Protein AF-A0A957D7A0-F1 (afdb_monomer)

Solvent-accessible surface area (backbone atoms only — not comparable to full-atom values): 17130 Å² total; per-residue (Å²): 112,74,68,63,55,52,51,52,52,51,50,54,51,53,53,52,56,56,62,66,64,75,73,81,83,83,81,89,82,82,88,88,86,83,90,80,90,84,88,82,91,79,89,77,85,85,73,89,78,81,81,78,83,82,84,74,82,75,86,76,84,76,85,75,85,76,82,77,84,75,88,76,83,78,82,76,88,76,83,78,85,74,86,78,82,79,85,77,87,75,83,80,82,78,89,75,83,81,81,80,87,74,87,81,80,79,91,72,82,76,72,82,76,74,74,73,75,74,75,74,76,79,80,55,67,71,52,95,72,26,45,72,41,74,59,46,71,68,62,52,54,51,44,50,50,53,50,29,51,43,39,51,54,49,47,50,52,53,52,47,28,76,77,66,70,52,83,84,58,51,70,60,53,50,50,46,52,41,39,54,43,48,65,43,61,42,64,43,86,60,52,80,95,48,39,67,63,50,34,50,54,26,48,52,39,50,49,55,54,60,58,46,53,74,52,55,63,30,58,73,58,93,52,78,87,77,55,70,67,47,54,49,51,49,52,62,44,40,74,49,50,29,65,49,35,55,51,49,55,56,56,58,73,71,54,82,83,130

Radius of gyration: 38.26 Å; Cα contacts (8 Å, |Δi|>4): 122; chains: 1; bounding box: 110×89×73 Å

Nearest PDB structures (foldseek):
  8dt0-assembly2_B  TM=5.715E-01  e=2.533E-01  synthetic construct
  8dt0-assembly1_A  TM=5.140E-01  e=4.280E-01  synthetic construct

pLDDT: mean 80.19, std 17.73, range [40.5, 98.69]

Secondary structure (DSSP, 8-state):
-HHHHHHHHHHHHHHHHHHTTS--------------------------PPPPPPPPPPPPPPPPPPPPPPPPPPPPPPPPPPPPPPPPPPPPPPPPPPPPPPPPPP-PPPPP-PPPPPPPP-PPP--TTS-EEE--HHHHHHHHHHHHHHHHHHHHHHHHHHHH-PPPPHHHHHHHHHIIIIIS-EEES--TTTHHHHHHHHHHHHHHHHHGGGHHHHTTTT--PPPHHHHHHHHHHHHHHHHHHHHHHHHHHTSPP-

Structure (mmCIF, N/CA/C/O backbone):
data_AF-A0A957D7A0-F1
#
_entry.id   AF-A0A957D7A0-F1
#
loop_
_atom_site.group_PDB
_atom_site.id
_atom_site.type_symbol
_atom_site.label_atom_id
_atom_site.label_alt_id
_atom_site.label_comp_id
_atom_site.label_asym_id
_atom_site.label_entity_id
_atom_site.label_seq_id
_atom_site.pdbx_PDB_ins_code
_atom_site.Cartn_x
_atom_site.Cartn_y
_atom_site.Cartn_z
_atom_site.occupancy
_atom_site.B_iso_or_equiv
_atom_site.auth_seq_id
_atom_site.auth_comp_id
_atom_site.auth_asym_id
_atom_site.auth_atom_id
_atom_site.pdbx_PDB_model_num
ATOM 1 N N . MET A 1 1 ? 47.346 29.890 29.573 1.00 59.38 1 MET A N 1
ATOM 2 C CA . MET A 1 1 ? 48.180 28.675 29.391 1.00 59.38 1 MET A CA 1
ATOM 3 C C . MET A 1 1 ? 47.497 27.363 29.805 1.00 59.38 1 MET A C 1
ATOM 5 O O . MET A 1 1 ? 47.548 26.427 29.021 1.00 59.38 1 MET A O 1
ATOM 9 N N . LYS A 1 2 ? 46.776 27.276 30.937 1.00 64.81 2 LYS A N 1
ATOM 10 C CA . LYS A 1 2 ? 46.150 26.018 31.425 1.00 64.81 2 LYS A CA 1
ATOM 11 C C . LYS A 1 2 ? 45.148 25.337 30.465 1.00 64.81 2 LYS A C 1
ATOM 13 O O . LYS A 1 2 ? 45.123 24.117 30.384 1.00 64.81 2 LYS A O 1
ATOM 18 N N . LYS A 1 3 ? 44.352 26.103 29.702 1.00 61.59 3 LYS A N 1
ATOM 19 C CA . LYS A 1 3 ? 43.364 25.541 28.752 1.00 61.59 3 LYS A CA 1
ATOM 20 C C . LYS A 1 3 ? 44.021 24.879 27.531 1.00 61.59 3 LYS A C 1
ATOM 22 O O . LYS A 1 3 ? 43.607 23.798 27.141 1.00 61.59 3 LYS A O 1
ATOM 27 N N . ARG A 1 4 ? 45.085 25.477 26.978 1.00 70.00 4 ARG A N 1
ATOM 28 C CA . ARG A 1 4 ? 45.819 24.922 25.822 1.00 70.00 4 ARG A CA 1
ATOM 29 C C . ARG A 1 4 ? 46.570 23.635 26.175 1.00 70.00 4 ARG A C 1
ATOM 31 O O . ARG A 1 4 ? 46.589 22.717 25.370 1.00 70.00 4 ARG A O 1
ATOM 38 N N . LEU A 1 5 ? 47.089 23.537 27.401 1.00 75.81 5 LEU A N 1
ATOM 39 C CA . LEU A 1 5 ? 47.732 22.316 27.896 1.00 75.81 5 LEU A CA 1
ATOM 40 C C . LEU A 1 5 ? 46.727 21.168 28.098 1.00 75.81 5 LEU A C 1
ATOM 42 O O . LEU A 1 5 ? 47.040 20.019 27.814 1.00 75.81 5 LEU A O 1
ATOM 46 N N . ARG A 1 6 ? 45.497 21.490 28.522 1.00 78.12 6 ARG A N 1
ATOM 47 C CA . ARG A 1 6 ? 44.414 20.512 28.701 1.00 78.12 6 ARG A CA 1
ATOM 48 C C . ARG A 1 6 ? 43.887 19.970 27.366 1.00 78.12 6 ARG A C 1
ATOM 50 O O . ARG A 1 6 ? 43.624 18.779 27.278 1.00 78.12 6 ARG A O 1
ATOM 57 N N . TYR A 1 7 ? 43.797 20.806 26.328 1.00 81.81 7 TYR A N 1
ATOM 58 C CA . TYR A 1 7 ? 43.441 20.347 24.978 1.00 81.81 7 TYR A CA 1
ATOM 59 C C . TYR A 1 7 ? 44.560 19.546 24.308 1.00 81.81 7 TYR A C 1
ATOM 61 O O . TYR A 1 7 ? 44.264 18.567 23.637 1.00 81.81 7 TYR A O 1
ATOM 69 N N . LEU A 1 8 ? 45.829 19.903 24.539 1.00 84.00 8 LEU A N 1
ATOM 70 C CA . LEU A 1 8 ? 46.969 19.124 24.047 1.00 84.00 8 LEU A CA 1
ATOM 71 C C . LEU A 1 8 ? 46.989 17.714 24.659 1.00 84.00 8 LEU A C 1
ATOM 73 O O . LEU A 1 8 ? 47.152 16.739 23.935 1.00 84.00 8 LEU A O 1
ATOM 77 N N . PHE A 1 9 ? 46.755 17.599 25.971 1.00 83.94 9 PHE A N 1
ATOM 78 C CA . PHE A 1 9 ? 46.652 16.299 26.640 1.00 83.94 9 PHE A CA 1
ATOM 79 C C . PHE A 1 9 ? 45.451 15.481 26.155 1.00 83.94 9 PHE A C 1
ATOM 81 O O . PHE A 1 9 ? 45.592 14.286 25.924 1.00 83.94 9 PHE A O 1
ATOM 88 N N . LEU A 1 10 ? 44.287 16.114 25.963 1.00 85.06 10 LEU A N 1
ATOM 89 C CA . LEU A 1 10 ? 43.096 15.431 25.452 1.00 85.06 10 LEU A CA 1
ATOM 90 C C . LEU A 1 10 ? 43.306 14.931 24.014 1.00 85.06 10 LEU A C 1
ATOM 92 O O . LEU A 1 10 ? 42.928 13.811 23.693 1.00 85.06 10 LEU A O 1
ATOM 96 N N . PHE A 1 11 ? 43.948 15.741 23.167 1.00 86.88 11 PHE A N 1
ATOM 97 C CA . PHE A 1 11 ? 44.262 15.379 21.788 1.00 86.88 11 PHE A CA 1
ATOM 98 C C . PHE A 1 11 ? 45.249 14.207 21.723 1.00 86.88 11 PHE A C 1
ATOM 100 O O . PHE A 1 11 ? 44.988 13.246 21.012 1.00 86.88 11 PHE A O 1
ATOM 107 N N . LEU A 1 12 ? 46.321 14.232 22.526 1.00 86.62 12 LEU A N 1
ATOM 108 C CA . LEU A 1 12 ? 47.282 13.123 22.616 1.00 86.62 12 LEU A CA 1
ATOM 109 C C . LEU A 1 12 ? 46.655 11.832 23.165 1.00 86.62 12 LEU A C 1
ATOM 111 O O . LEU A 1 12 ? 47.030 10.735 22.757 1.00 86.62 12 LEU A O 1
ATOM 115 N N . PHE A 1 13 ? 45.688 11.949 24.076 1.00 86.00 13 PHE A N 1
ATOM 116 C CA . PHE A 1 13 ? 44.972 10.792 24.609 1.00 86.00 13 PHE A CA 1
ATOM 117 C C . PHE A 1 13 ? 44.039 10.169 23.560 1.00 86.00 13 PHE A C 1
ATOM 119 O O . PHE A 1 13 ? 44.002 8.951 23.414 1.00 86.00 13 PHE A O 1
ATOM 126 N N . LEU A 1 14 ? 43.336 11.000 22.783 1.00 84.88 14 LEU A N 1
ATOM 127 C CA . LEU A 1 14 ? 42.440 10.547 21.714 1.00 84.88 14 LEU A CA 1
ATOM 128 C C . LEU A 1 14 ? 43.203 9.931 20.531 1.00 84.88 14 LEU A C 1
ATOM 130 O O . LEU A 1 14 ? 42.755 8.926 19.985 1.00 84.88 14 LEU A O 1
ATOM 134 N N . THR A 1 15 ? 44.370 10.469 20.163 1.00 83.12 15 THR A N 1
ATOM 135 C CA . THR A 1 15 ? 45.201 9.881 19.098 1.00 83.12 15 THR A CA 1
ATOM 136 C C . THR A 1 15 ? 45.851 8.565 19.525 1.00 83.12 15 THR A C 1
ATOM 138 O O . THR A 1 15 ? 45.933 7.644 18.716 1.00 83.12 15 THR A O 1
ATOM 141 N N . SER A 1 16 ? 46.248 8.434 20.795 1.00 80.25 16 SER A N 1
ATOM 142 C CA . SER A 1 16 ? 46.740 7.171 21.363 1.00 80.25 16 SER A CA 1
ATOM 143 C C . SER A 1 16 ? 45.654 6.086 21.375 1.00 80.25 16 SER A C 1
ATOM 145 O O . SER A 1 16 ? 45.903 4.955 20.963 1.00 80.25 16 SER A O 1
ATOM 147 N N . LEU A 1 17 ? 44.419 6.442 21.757 1.00 79.25 17 LEU A N 1
ATOM 148 C CA . LEU A 1 17 ? 43.282 5.515 21.764 1.00 79.25 17 LEU A CA 1
ATOM 149 C C . LEU A 1 17 ? 42.906 5.047 20.345 1.00 79.25 17 LEU A C 1
ATOM 151 O O . LEU A 1 17 ? 42.594 3.876 20.136 1.00 79.25 17 LEU A O 1
ATOM 155 N N . PHE A 1 18 ? 42.996 5.943 19.357 1.00 75.88 18 PHE A N 1
ATOM 156 C CA . PHE A 1 18 ? 42.763 5.611 17.950 1.00 75.88 18 PHE A CA 1
ATOM 157 C C . PHE A 1 18 ? 43.842 4.667 17.390 1.00 75.88 18 PHE A C 1
ATOM 159 O O . PHE A 1 18 ? 43.513 3.697 16.715 1.00 75.88 18 PHE A O 1
ATOM 166 N N . LEU A 1 19 ? 45.118 4.875 17.736 1.00 72.56 19 LEU A N 1
ATOM 167 C CA . LEU A 1 19 ? 46.216 3.986 17.328 1.00 72.56 19 LEU A CA 1
ATOM 168 C C . LEU A 1 19 ? 46.141 2.595 17.983 1.00 72.56 19 LEU A C 1
ATOM 170 O O . LEU A 1 19 ? 46.517 1.614 17.349 1.00 72.56 19 LEU A O 1
ATOM 174 N N . LEU A 1 20 ? 45.599 2.489 19.201 1.00 67.25 20 LEU A N 1
ATOM 175 C CA . LEU A 1 20 ? 45.385 1.209 19.892 1.00 67.25 20 LEU A CA 1
ATOM 176 C C . LEU A 1 20 ? 44.252 0.362 19.276 1.00 67.25 20 LEU A C 1
ATOM 178 O O . LEU A 1 20 ? 44.137 -0.822 19.575 1.00 67.25 20 LEU A O 1
ATOM 182 N N . SER A 1 21 ? 43.417 0.964 18.422 1.00 64.69 21 SER A N 1
ATOM 183 C CA . SER A 1 21 ? 42.264 0.308 17.789 1.00 64.69 21 SER A CA 1
ATOM 184 C C . SER A 1 21 ? 42.618 -0.413 16.479 1.00 64.69 21 SER A C 1
ATOM 186 O O . SER A 1 21 ? 41.836 -1.233 16.011 1.00 64.69 21 SER A O 1
ATOM 188 N N . LEU A 1 22 ? 43.779 -0.122 15.874 1.00 61.66 22 LEU A N 1
ATOM 189 C CA . LEU A 1 22 ? 44.187 -0.691 14.578 1.00 61.66 22 LEU A CA 1
ATOM 190 C C . LEU A 1 22 ? 44.995 -2.001 14.687 1.00 61.66 22 LEU A C 1
ATOM 192 O O . LEU A 1 22 ? 45.355 -2.570 13.662 1.00 61.66 22 LEU A O 1
ATOM 196 N N . THR A 1 23 ? 45.273 -2.505 15.893 1.00 63.75 23 THR A N 1
ATOM 197 C CA . THR A 1 23 ? 46.114 -3.701 16.118 1.00 63.75 23 THR A CA 1
ATOM 198 C C . THR A 1 23 ? 45.356 -4.937 16.610 1.00 63.75 23 THR A C 1
ATOM 200 O O . THR A 1 23 ? 45.978 -5.901 17.047 1.00 63.75 23 THR A O 1
ATOM 203 N N . ALA A 1 24 ? 44.025 -4.962 16.505 1.00 55.62 24 ALA A N 1
ATOM 204 C CA . ALA A 1 24 ? 43.215 -6.141 16.817 1.00 55.62 24 ALA A CA 1
ATOM 205 C C . ALA A 1 24 ? 42.738 -6.846 15.536 1.00 55.62 24 ALA A C 1
ATOM 207 O O . ALA A 1 24 ? 41.564 -6.793 15.182 1.00 55.62 24 ALA A O 1
ATOM 208 N N . CYS A 1 25 ? 43.661 -7.498 14.830 1.00 58.00 25 CYS A N 1
ATOM 209 C CA . CYS A 1 25 ? 43.335 -8.602 13.930 1.00 58.00 25 CYS A CA 1
ATOM 210 C C . CYS A 1 25 ? 44.568 -9.498 13.809 1.00 58.00 25 CYS A C 1
ATOM 212 O O . CYS A 1 25 ? 45.363 -9.352 12.887 1.00 58.00 25 CYS A O 1
ATOM 214 N N . ASP A 1 26 ? 44.760 -10.372 14.792 1.00 51.88 26 ASP A N 1
ATOM 215 C CA . ASP A 1 26 ? 45.552 -11.579 14.595 1.00 51.88 26 ASP A CA 1
ATOM 216 C C . ASP A 1 26 ? 45.054 -12.649 15.570 1.00 51.88 26 ASP A C 1
ATOM 218 O O . ASP A 1 26 ? 45.168 -12.527 16.791 1.00 51.88 26 ASP A O 1
ATOM 222 N N . THR A 1 27 ? 44.400 -13.669 15.034 1.00 52.09 27 THR A N 1
ATOM 223 C CA . THR A 1 27 ? 44.152 -14.930 15.733 1.00 52.09 27 THR A CA 1
ATOM 224 C C . THR A 1 27 ? 44.194 -16.016 14.674 1.00 52.09 27 THR A C 1
ATOM 226 O O . THR A 1 27 ? 43.192 -16.359 14.052 1.00 52.09 27 THR A O 1
ATOM 229 N N . ALA A 1 28 ? 45.410 -16.500 14.440 1.00 49.53 28 ALA A N 1
ATOM 230 C CA . ALA A 1 28 ? 45.650 -17.840 13.947 1.00 49.53 28 ALA A CA 1
ATOM 231 C C . ALA A 1 28 ? 45.197 -18.848 15.016 1.00 49.53 28 ALA A C 1
ATOM 233 O O . ALA A 1 28 ? 45.562 -18.720 16.186 1.00 49.53 28 ALA A O 1
ATOM 234 N N . GLU A 1 29 ? 44.423 -19.847 14.605 1.00 55.03 29 GLU A N 1
ATOM 235 C CA . GLU A 1 29 ? 44.038 -20.992 15.431 1.00 55.03 29 GLU A CA 1
ATOM 236 C C . GLU A 1 29 ? 44.744 -22.253 14.885 1.00 55.03 29 GLU A C 1
ATOM 238 O O . GLU A 1 29 ? 44.754 -22.445 13.664 1.00 55.03 29 GLU A O 1
ATOM 243 N N . PRO A 1 30 ? 45.391 -23.074 15.738 1.00 53.38 30 PRO A N 1
ATOM 244 C CA . PRO A 1 30 ? 46.126 -24.266 15.322 1.00 53.38 30 PRO A CA 1
ATOM 245 C C . PRO A 1 30 ? 45.300 -25.564 15.410 1.00 53.38 30 PRO A C 1
ATOM 247 O O . PRO A 1 30 ? 44.485 -25.732 16.311 1.00 53.38 30 PRO A O 1
ATOM 250 N N . ASP A 1 31 ? 45.600 -26.462 14.465 1.00 53.44 31 ASP A N 1
ATOM 251 C CA . ASP A 1 31 ? 45.514 -27.937 14.434 1.00 53.44 31 ASP A CA 1
ATOM 252 C C . ASP A 1 31 ? 44.535 -28.707 15.346 1.00 53.44 31 ASP A C 1
ATOM 254 O O . ASP A 1 31 ? 44.723 -28.776 16.557 1.00 53.44 31 ASP A O 1
ATOM 258 N N . GLU A 1 32 ? 43.679 -29.529 14.717 1.00 47.59 32 GLU A N 1
ATOM 259 C CA . GLU A 1 32 ? 43.669 -30.987 14.949 1.00 47.59 32 GLU A CA 1
ATOM 260 C C . GLU A 1 32 ? 42.885 -31.733 13.846 1.00 47.59 32 GLU A C 1
ATOM 262 O O . GLU A 1 32 ? 41.707 -31.458 13.626 1.00 47.59 32 GLU A O 1
ATOM 267 N N . ALA A 1 33 ? 43.527 -32.693 13.160 1.00 43.69 33 ALA A N 1
ATOM 268 C CA . ALA A 1 33 ? 43.116 -34.111 13.136 1.00 43.69 33 ALA A CA 1
ATOM 269 C C . ALA A 1 33 ? 43.579 -34.895 11.879 1.00 43.69 33 ALA A C 1
ATOM 271 O O . ALA A 1 33 ? 43.127 -34.686 10.756 1.00 43.69 33 ALA A O 1
ATOM 272 N N . THR A 1 34 ? 44.384 -35.922 12.176 1.00 40.50 34 THR A N 1
ATOM 273 C CA . THR A 1 34 ? 44.374 -37.271 11.578 1.00 40.50 34 THR A CA 1
ATOM 274 C C . THR A 1 34 ? 45.264 -37.565 10.363 1.00 40.50 34 THR A C 1
ATOM 276 O O . THR A 1 34 ? 44.908 -37.411 9.199 1.00 40.50 34 THR A O 1
ATOM 279 N N . ALA A 1 35 ? 46.404 -38.172 10.699 1.00 50.50 35 ALA A N 1
ATOM 280 C CA . ALA A 1 35 ? 47.255 -38.982 9.840 1.00 50.50 35 ALA A CA 1
ATOM 281 C C . ALA A 1 35 ? 46.552 -40.257 9.336 1.00 50.50 35 ALA A C 1
ATOM 283 O O . ALA A 1 35 ? 45.967 -40.990 10.133 1.00 50.50 35 ALA A O 1
ATOM 284 N N . VAL A 1 36 ? 46.733 -40.588 8.050 1.00 48.09 36 VAL A N 1
ATOM 285 C CA . VAL A 1 36 ? 46.663 -41.970 7.549 1.00 48.09 36 VAL A CA 1
ATOM 286 C C . VAL A 1 36 ? 47.747 -42.208 6.490 1.00 48.09 36 VAL A C 1
ATOM 288 O O . VAL A 1 36 ? 47.802 -41.533 5.470 1.00 48.09 36 VAL A O 1
ATOM 291 N N . ALA A 1 37 ? 48.596 -43.172 6.840 1.00 41.16 37 ALA A N 1
ATOM 292 C CA . ALA A 1 37 ? 49.389 -44.142 6.087 1.00 41.16 37 ALA A CA 1
ATOM 293 C C . ALA A 1 37 ? 49.700 -44.008 4.575 1.00 41.16 37 ALA A C 1
ATOM 295 O O . ALA A 1 37 ? 48.913 -43.622 3.721 1.00 41.16 37 ALA A O 1
ATOM 296 N N . GLU A 1 38 ? 50.905 -44.502 4.316 1.00 45.72 38 GLU A N 1
ATOM 297 C CA . GLU A 1 38 ? 51.748 -44.594 3.130 1.00 45.72 38 GLU A CA 1
ATOM 298 C C . GLU A 1 38 ? 51.443 -45.788 2.172 1.00 45.72 38 GLU A C 1
ATOM 300 O O . GLU A 1 38 ? 50.996 -46.845 2.615 1.00 45.72 38 GLU A O 1
ATOM 305 N N . LEU A 1 39 ? 51.838 -45.602 0.889 1.00 50.53 39 LEU A N 1
ATOM 306 C CA . LEU A 1 39 ? 52.137 -46.546 -0.231 1.00 50.53 39 LEU A CA 1
ATOM 307 C C . LEU A 1 39 ? 50.997 -47.135 -1.124 1.00 50.53 39 LEU A C 1
ATOM 309 O O . LEU A 1 39 ? 49.913 -47.405 -0.617 1.00 50.53 39 LEU A O 1
ATOM 313 N N . PRO A 1 40 ? 51.246 -47.503 -2.419 1.00 56.66 40 PRO A N 1
ATOM 314 C CA . PRO A 1 40 ? 52.362 -47.198 -3.335 1.00 56.66 40 PRO A CA 1
ATOM 315 C C . PRO A 1 40 ? 51.957 -46.563 -4.691 1.00 56.66 40 PRO A C 1
ATOM 317 O O . PRO A 1 40 ? 50.798 -46.497 -5.091 1.00 56.66 40 PRO A O 1
ATOM 320 N N . ALA A 1 41 ? 52.993 -46.135 -5.416 1.00 51.38 41 ALA A N 1
ATOM 321 C CA . ALA A 1 41 ? 52.986 -45.562 -6.756 1.00 51.38 41 ALA A CA 1
ATOM 322 C C . ALA A 1 41 ? 52.318 -46.440 -7.834 1.00 51.38 41 ALA A C 1
ATOM 324 O O . ALA A 1 41 ? 52.663 -47.610 -8.003 1.00 51.38 41 ALA A O 1
ATOM 325 N N . ALA A 1 42 ? 51.458 -45.815 -8.642 1.00 50.69 42 ALA A N 1
ATOM 326 C CA . ALA A 1 42 ? 51.048 -46.312 -9.950 1.00 50.69 42 ALA A CA 1
ATOM 327 C C . ALA A 1 42 ? 51.650 -45.409 -11.038 1.00 50.69 42 ALA A C 1
ATOM 329 O O . ALA A 1 42 ? 51.432 -44.199 -11.079 1.00 50.69 42 ALA A O 1
ATOM 330 N N . THR A 1 43 ? 52.452 -46.021 -11.899 1.00 52.75 43 THR A N 1
ATOM 331 C CA . THR A 1 43 ? 53.063 -45.455 -13.100 1.00 52.75 43 THR A CA 1
ATOM 332 C C . THR A 1 43 ? 51.991 -45.044 -14.110 1.00 52.75 43 THR A C 1
ATOM 334 O O . THR A 1 43 ? 51.291 -45.897 -14.652 1.00 52.75 43 THR A O 1
ATOM 337 N N . VAL A 1 44 ? 51.893 -43.747 -14.419 1.00 53.78 44 VAL A N 1
ATOM 338 C CA . VAL A 1 44 ? 51.106 -43.258 -15.561 1.00 53.78 44 VAL A CA 1
ATOM 339 C C . VAL A 1 44 ? 52.055 -42.947 -16.712 1.00 53.78 44 VAL A C 1
ATOM 341 O O . VAL A 1 44 ? 52.856 -42.016 -16.662 1.00 53.78 44 VAL A O 1
ATOM 344 N N . THR A 1 45 ? 51.971 -43.776 -17.747 1.00 49.16 45 THR A N 1
ATOM 345 C CA . THR A 1 45 ? 52.613 -43.607 -19.050 1.00 49.16 45 THR A CA 1
ATOM 346 C C . THR A 1 45 ? 52.099 -42.331 -19.722 1.00 49.16 45 THR A C 1
ATOM 348 O O . THR A 1 45 ? 50.911 -42.213 -20.017 1.00 49.16 45 THR A O 1
ATOM 351 N N . THR A 1 46 ? 52.986 -41.373 -19.987 1.00 47.03 46 THR A N 1
ATOM 352 C CA . THR A 1 46 ? 52.676 -40.169 -20.762 1.00 47.03 46 THR A CA 1
ATOM 353 C C . THR A 1 46 ? 52.605 -40.504 -22.254 1.00 47.03 46 THR A C 1
ATOM 355 O O . THR A 1 46 ? 53.612 -40.747 -22.913 1.00 47.03 46 THR A O 1
ATOM 358 N N . SER A 1 47 ? 51.387 -40.516 -22.797 1.00 58.12 47 SER A N 1
ATOM 359 C CA . SER A 1 47 ? 51.132 -40.463 -24.241 1.00 58.12 47 SER A CA 1
ATOM 360 C C . SER A 1 47 ? 51.176 -38.996 -24.695 1.00 58.12 47 SER A C 1
ATOM 362 O O . SER A 1 47 ? 50.543 -38.164 -24.041 1.00 58.12 47 SER A O 1
ATOM 364 N N . PRO A 1 48 ? 51.887 -38.623 -25.776 1.00 64.38 48 PRO A N 1
ATOM 365 C CA . PRO A 1 48 ? 51.896 -37.242 -26.249 1.00 64.38 48 PRO A CA 1
ATOM 366 C C . PRO A 1 48 ? 50.546 -36.888 -26.889 1.00 64.38 48 PRO A C 1
ATOM 368 O O . PRO A 1 48 ? 50.195 -37.382 -27.960 1.00 64.38 48 PRO A O 1
ATOM 371 N N . THR A 1 49 ? 49.782 -36.027 -26.218 1.00 58.16 49 THR A N 1
ATOM 372 C CA . THR A 1 49 ? 48.558 -35.417 -26.751 1.00 58.16 49 THR A CA 1
ATOM 373 C C . THR A 1 49 ? 48.922 -34.383 -27.814 1.00 58.16 49 THR A C 1
ATOM 375 O O . THR A 1 49 ? 49.684 -33.451 -27.558 1.00 58.16 49 THR A O 1
ATOM 378 N N . ALA A 1 50 ? 48.376 -34.565 -29.017 1.00 62.50 50 ALA A N 1
ATOM 379 C CA . ALA A 1 50 ? 48.512 -33.650 -30.141 1.00 62.50 50 ALA A CA 1
ATOM 380 C C . ALA A 1 50 ? 47.921 -32.266 -29.814 1.00 62.50 50 ALA A C 1
ATOM 382 O O . ALA A 1 50 ? 46.809 -32.154 -29.299 1.00 62.50 50 ALA A O 1
ATOM 383 N N . VAL A 1 51 ? 48.674 -31.215 -30.134 1.00 66.75 51 VAL A N 1
ATOM 384 C CA . VAL A 1 51 ? 48.262 -29.814 -29.982 1.00 66.75 51 VAL A CA 1
ATOM 385 C C . VAL A 1 51 ? 47.243 -29.479 -31.085 1.00 66.75 51 VAL A C 1
ATOM 387 O O . VAL A 1 51 ? 47.555 -29.708 -32.257 1.00 66.75 51 VAL A O 1
ATOM 390 N N . PRO A 1 52 ? 46.037 -28.963 -30.777 1.00 74.38 52 PRO A N 1
ATOM 391 C CA . PRO A 1 52 ? 45.095 -28.529 -31.808 1.00 74.38 52 PRO A CA 1
ATOM 392 C C . PRO A 1 52 ? 45.575 -27.228 -32.486 1.00 74.38 52 PRO A C 1
ATOM 394 O O . PRO A 1 52 ? 46.267 -26.429 -31.849 1.00 74.38 52 PRO A O 1
ATOM 397 N N . PRO A 1 53 ? 45.228 -26.988 -33.766 1.00 69.25 53 PRO A N 1
ATOM 398 C CA . PRO A 1 53 ? 45.647 -25.788 -34.482 1.00 69.25 53 PRO A CA 1
ATOM 399 C C . PRO A 1 53 ? 45.007 -24.520 -33.901 1.00 69.25 53 PRO A C 1
ATOM 401 O O . PRO A 1 53 ? 43.819 -24.476 -33.582 1.00 69.25 53 PRO A O 1
ATOM 404 N N . THR A 1 54 ? 45.821 -23.475 -33.796 1.00 64.81 54 THR A N 1
ATOM 405 C CA . THR A 1 54 ? 45.462 -22.136 -33.330 1.00 64.81 54 THR A CA 1
ATOM 406 C C . THR A 1 54 ? 44.443 -21.490 -34.274 1.00 64.81 54 THR A C 1
ATOM 408 O O . THR A 1 54 ? 44.722 -21.303 -35.459 1.00 64.81 54 THR A O 1
ATOM 411 N N . ASN A 1 55 ? 43.265 -21.126 -33.757 1.00 64.62 55 ASN A N 1
ATOM 412 C CA . ASN A 1 55 ? 42.274 -20.355 -34.507 1.00 64.62 55 ASN A CA 1
ATOM 413 C C . ASN A 1 55 ? 42.870 -19.000 -34.916 1.00 64.62 55 ASN A C 1
ATOM 415 O O . ASN A 1 55 ? 43.228 -18.182 -34.069 1.00 64.62 55 ASN A O 1
ATOM 419 N N . THR A 1 56 ? 42.986 -18.780 -36.224 1.00 71.44 56 THR A N 1
ATOM 420 C CA . THR A 1 56 ? 43.364 -17.487 -36.803 1.00 71.44 56 THR A CA 1
ATOM 421 C C . THR A 1 56 ? 42.160 -16.545 -36.689 1.00 71.44 56 THR A C 1
ATOM 423 O O . THR A 1 56 ? 41.068 -16.947 -37.095 1.00 71.44 56 THR A O 1
ATOM 426 N N . PRO A 1 57 ? 42.298 -15.328 -36.133 1.00 69.06 57 PRO A N 1
ATOM 427 C CA . PRO A 1 57 ? 41.178 -14.398 -36.054 1.00 69.06 57 PRO A CA 1
ATOM 428 C C . PRO A 1 57 ? 40.749 -13.953 -37.460 1.00 69.06 57 PRO A C 1
ATOM 430 O O . PRO A 1 57 ? 41.577 -13.555 -38.280 1.00 69.06 57 PRO A O 1
ATOM 433 N N . ILE A 1 58 ? 39.446 -14.038 -37.728 1.00 69.62 58 ILE A N 1
ATOM 434 C CA . ILE A 1 58 ? 38.793 -13.482 -38.921 1.00 69.62 58 ILE A CA 1
ATOM 435 C C . ILE A 1 58 ? 38.746 -11.950 -38.768 1.00 69.62 58 ILE A C 1
ATOM 437 O O . ILE A 1 58 ? 38.475 -11.477 -37.662 1.00 69.62 58 ILE A O 1
ATOM 441 N N . PRO A 1 59 ? 39.022 -11.161 -39.824 1.00 66.94 59 PRO A N 1
ATOM 442 C CA . PRO A 1 59 ? 38.959 -9.704 -39.752 1.00 66.94 59 PRO A CA 1
ATOM 443 C C . PRO A 1 59 ? 37.547 -9.229 -39.391 1.00 66.94 59 PRO A C 1
ATOM 445 O O . PRO A 1 59 ? 36.569 -9.613 -40.025 1.00 66.94 59 PRO A O 1
ATOM 448 N N . THR A 1 60 ? 37.468 -8.394 -38.357 1.00 65.00 60 THR A N 1
ATOM 449 C CA . THR A 1 60 ? 36.244 -7.762 -37.861 1.00 65.00 60 THR A CA 1
ATOM 450 C C . THR A 1 60 ? 35.745 -6.711 -38.852 1.00 65.00 60 THR A C 1
ATOM 452 O O . THR A 1 60 ? 36.519 -5.852 -39.283 1.00 65.00 60 THR A O 1
ATOM 455 N N . ASP A 1 61 ? 34.454 -6.761 -39.188 1.00 67.62 61 ASP A N 1
ATOM 456 C CA . ASP A 1 61 ? 33.797 -5.777 -40.047 1.00 67.62 61 ASP A CA 1
ATOM 457 C C . ASP A 1 61 ? 33.975 -4.351 -39.505 1.00 67.62 61 ASP A C 1
ATOM 459 O O . ASP A 1 61 ? 33.810 -4.065 -38.317 1.00 67.62 61 ASP A O 1
ATOM 463 N N . THR A 1 62 ? 34.358 -3.447 -40.404 1.00 66.62 62 THR A N 1
ATOM 464 C CA . THR A 1 62 ? 34.593 -2.030 -40.107 1.00 66.62 62 THR A CA 1
ATOM 465 C C . THR A 1 62 ? 33.243 -1.329 -39.894 1.00 66.62 62 THR A C 1
ATOM 467 O O . THR A 1 62 ? 32.337 -1.536 -40.705 1.00 66.62 62 THR A O 1
ATOM 470 N N . PRO A 1 63 ? 33.063 -0.500 -38.847 1.00 67.69 63 PRO A N 1
ATOM 471 C CA . PRO A 1 63 ? 31.783 0.153 -38.590 1.00 67.69 63 PRO A CA 1
ATOM 472 C C . PRO A 1 63 ? 31.384 1.051 -39.765 1.00 67.69 63 PRO A C 1
ATOM 474 O O . PRO A 1 63 ? 32.150 1.903 -40.218 1.00 67.69 63 PRO A O 1
ATOM 477 N N . THR A 1 64 ? 30.174 0.835 -40.275 1.00 68.94 64 THR A N 1
ATOM 478 C CA . THR A 1 64 ? 29.576 1.648 -41.337 1.00 68.94 64 THR A CA 1
ATOM 479 C C . THR A 1 64 ? 29.117 2.980 -40.742 1.00 68.94 64 THR A C 1
ATOM 481 O O . THR A 1 64 ? 28.483 2.993 -39.690 1.00 68.94 64 THR A O 1
ATOM 484 N N . ASN A 1 65 ? 29.454 4.098 -41.392 1.00 68.12 65 ASN A N 1
ATOM 485 C CA . ASN A 1 65 ? 29.079 5.438 -40.933 1.00 68.12 65 ASN A CA 1
ATOM 486 C C . ASN A 1 65 ? 27.553 5.559 -40.800 1.00 68.12 65 ASN A C 1
ATOM 488 O O . ASN A 1 65 ? 26.826 5.431 -41.786 1.00 68.12 65 ASN A O 1
ATOM 492 N N . THR A 1 66 ? 27.085 5.822 -39.582 1.00 67.19 66 THR A N 1
ATOM 493 C CA . THR A 1 66 ? 25.693 6.166 -39.285 1.00 67.19 66 THR A CA 1
ATOM 494 C C . THR A 1 66 ? 25.353 7.510 -39.942 1.00 67.19 66 THR A C 1
ATOM 496 O O . THR A 1 66 ? 26.128 8.455 -39.781 1.00 67.19 66 THR A O 1
ATOM 499 N N . PRO A 1 67 ? 24.238 7.631 -40.685 1.00 72.75 67 PRO A N 1
ATOM 500 C CA . PRO A 1 67 ? 23.840 8.903 -41.281 1.00 72.75 67 PRO A CA 1
ATOM 501 C C . PRO A 1 67 ? 23.541 9.953 -40.200 1.00 72.75 67 PRO A C 1
ATOM 503 O O . PRO A 1 67 ? 22.944 9.654 -39.167 1.00 72.75 67 PRO A O 1
ATOM 506 N N . GLU A 1 68 ? 23.975 11.184 -40.458 1.00 71.56 68 GLU A N 1
ATOM 507 C CA . GLU A 1 68 ? 23.781 12.344 -39.586 1.00 71.56 68 GLU A CA 1
ATOM 508 C C . GLU A 1 68 ? 22.289 12.738 -39.523 1.00 71.56 68 GLU A C 1
ATOM 510 O O . GLU A 1 68 ? 21.595 12.671 -40.546 1.00 71.56 68 GLU A O 1
ATOM 515 N N . PRO A 1 69 ? 21.757 13.126 -38.346 1.00 69.19 69 PRO A N 1
ATOM 516 C CA . PRO A 1 69 ? 20.351 13.485 -38.205 1.00 69.19 69 PRO A CA 1
ATOM 517 C C . PRO A 1 69 ? 19.997 14.703 -39.063 1.00 69.19 69 PRO A C 1
ATOM 519 O O . PRO A 1 69 ? 20.636 15.753 -39.005 1.00 69.19 69 PRO A O 1
ATOM 522 N N . THR A 1 70 ? 18.942 14.559 -39.860 1.00 72.56 70 THR A N 1
ATOM 523 C CA . THR A 1 70 ? 18.401 15.630 -40.698 1.00 72.56 70 THR A CA 1
ATOM 524 C C . THR A 1 70 ? 17.697 16.665 -39.819 1.00 72.56 70 THR A C 1
ATOM 526 O O . THR A 1 70 ? 16.927 16.307 -38.926 1.00 72.56 70 THR A O 1
ATOM 529 N N . ALA A 1 71 ? 17.966 17.952 -40.057 1.00 70.56 71 ALA A N 1
ATOM 530 C CA . ALA A 1 71 ? 17.348 19.048 -39.318 1.00 70.56 71 ALA A CA 1
ATOM 531 C C . ALA A 1 71 ? 15.814 18.961 -39.403 1.00 70.56 71 ALA A C 1
ATOM 533 O O . ALA A 1 71 ? 15.249 18.859 -40.489 1.00 70.56 71 ALA A O 1
ATOM 534 N N . THR A 1 72 ? 15.156 18.964 -38.244 1.00 69.56 72 THR A N 1
ATOM 535 C CA . THR A 1 72 ? 13.693 18.936 -38.130 1.00 69.56 72 THR A CA 1
ATOM 536 C C . THR A 1 72 ? 13.154 20.362 -38.189 1.00 69.56 72 THR A C 1
ATOM 538 O O . THR A 1 72 ? 13.685 21.246 -37.515 1.00 69.56 72 THR A O 1
ATOM 541 N N . ASP A 1 73 ? 12.116 20.583 -38.997 1.00 71.94 73 ASP A N 1
ATOM 542 C CA . ASP A 1 73 ? 11.513 21.898 -39.206 1.00 71.94 73 ASP A CA 1
ATOM 543 C C . ASP A 1 73 ? 10.971 22.500 -37.902 1.00 71.94 73 ASP A C 1
ATOM 545 O O . ASP A 1 73 ? 10.222 21.876 -37.146 1.00 71.94 73 ASP A O 1
ATOM 549 N N . THR A 1 74 ? 11.353 23.751 -37.649 1.00 66.00 74 THR A N 1
ATOM 550 C CA . THR A 1 74 ? 10.929 24.531 -36.486 1.00 66.00 74 THR A CA 1
ATOM 551 C C . THR A 1 74 ? 9.418 24.797 -36.546 1.00 66.00 74 THR A C 1
ATOM 553 O O . THR A 1 74 ? 8.939 25.320 -37.558 1.00 66.00 74 THR A O 1
ATOM 556 N N . PRO A 1 75 ? 8.643 24.505 -35.483 1.00 68.50 75 PRO A N 1
ATOM 557 C CA . PRO A 1 75 ? 7.206 24.747 -35.489 1.00 68.50 75 PRO A CA 1
ATOM 558 C C . PRO A 1 75 ? 6.894 26.245 -35.614 1.00 68.50 75 PRO A C 1
ATOM 560 O O . PRO A 1 75 ? 7.491 27.093 -34.948 1.00 68.50 75 PRO A O 1
ATOM 563 N N . THR A 1 76 ? 5.943 26.570 -36.489 1.00 70.12 76 THR A N 1
ATOM 564 C CA . THR A 1 76 ? 5.453 27.936 -36.720 1.00 70.12 76 THR A CA 1
ATOM 565 C C . THR A 1 76 ? 4.642 28.416 -35.506 1.00 70.12 76 THR A C 1
ATOM 567 O O . THR A 1 76 ? 3.869 27.628 -34.960 1.00 70.12 76 THR A O 1
ATOM 570 N N . PRO A 1 77 ? 4.779 29.679 -35.055 1.00 69.50 77 PRO A N 1
ATOM 571 C CA . PRO A 1 77 ? 4.071 30.164 -33.872 1.00 69.50 77 PRO A CA 1
ATOM 572 C C . PRO A 1 77 ? 2.550 30.166 -34.071 1.00 69.50 77 PRO A C 1
ATOM 574 O O . PRO A 1 77 ? 2.028 30.752 -35.020 1.00 69.50 77 PRO A O 1
ATOM 577 N N . THR A 1 78 ? 1.841 29.527 -33.143 1.00 68.88 78 THR A N 1
ATOM 578 C CA . THR A 1 78 ? 0.378 29.455 -33.109 1.00 68.88 78 THR A CA 1
ATOM 579 C C . THR A 1 78 ? -0.230 30.778 -32.636 1.00 68.88 78 THR A C 1
ATOM 581 O O . THR A 1 78 ? 0.305 31.444 -31.750 1.00 68.88 78 THR A O 1
ATOM 584 N N . HIS A 1 79 ? -1.363 31.154 -33.231 1.00 68.62 79 HIS A N 1
ATOM 585 C CA . HIS A 1 79 ? -2.070 32.409 -32.976 1.00 68.62 79 HIS A CA 1
ATOM 586 C C . HIS A 1 79 ? -2.437 32.613 -31.497 1.00 68.62 79 HIS A C 1
ATOM 58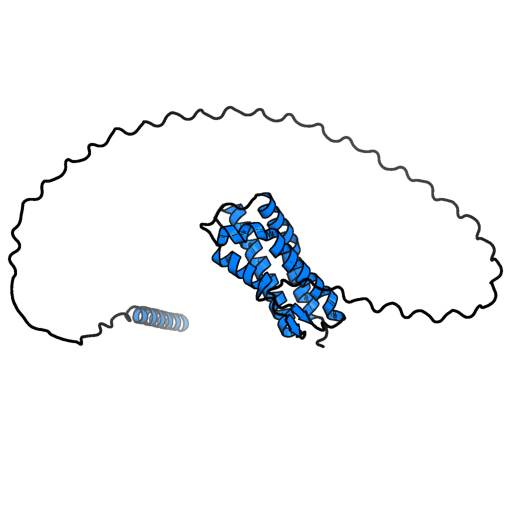8 O O . HIS A 1 79 ? -3.017 31.740 -30.852 1.00 68.62 79 HIS A O 1
ATOM 594 N N . THR A 1 80 ? -2.134 33.808 -30.989 1.00 63.44 80 THR A N 1
ATOM 595 C CA . THR A 1 80 ? -2.462 34.274 -29.639 1.00 63.44 80 THR A CA 1
ATOM 596 C C . THR A 1 80 ? -3.979 34.245 -29.402 1.00 63.44 80 THR A C 1
ATOM 598 O O . THR A 1 80 ? -4.729 34.737 -30.254 1.00 63.44 80 THR A O 1
ATOM 601 N N . PRO A 1 81 ? -4.466 33.714 -28.264 1.00 67.62 81 PRO A N 1
ATOM 602 C CA . PRO A 1 81 ? -5.894 33.695 -27.966 1.00 67.62 81 PRO A CA 1
ATOM 603 C C . PRO A 1 81 ? -6.447 35.122 -27.871 1.00 67.62 81 PRO A C 1
ATOM 605 O O . PRO A 1 81 ? -5.859 36.004 -27.246 1.00 67.62 81 PRO A O 1
ATOM 608 N N . THR A 1 82 ? -7.580 35.353 -28.531 1.00 70.38 82 THR A N 1
ATOM 609 C CA . THR A 1 82 ? -8.283 36.642 -28.519 1.00 70.38 82 THR A CA 1
ATOM 610 C C . THR A 1 82 ? -9.123 36.750 -27.247 1.00 70.38 82 THR A C 1
ATOM 612 O O . THR A 1 82 ? -9.751 35.774 -26.844 1.00 70.38 82 THR A O 1
ATOM 615 N N . ASN A 1 83 ? -9.129 37.927 -26.612 1.00 66.94 83 ASN A N 1
ATOM 616 C CA . ASN A 1 83 ? -9.865 38.173 -25.370 1.00 66.94 83 ASN A CA 1
ATOM 617 C C . ASN A 1 83 ? -11.367 37.892 -25.539 1.00 66.94 83 ASN A C 1
ATOM 619 O O . ASN A 1 83 ? -12.045 38.539 -26.339 1.00 66.94 83 ASN A O 1
ATOM 623 N N . THR A 1 84 ? -11.876 36.944 -24.756 1.00 67.12 84 THR A N 1
ATOM 624 C CA . THR A 1 84 ? -13.306 36.659 -24.617 1.00 67.12 84 THR A CA 1
ATOM 625 C C . THR A 1 84 ? -13.998 37.849 -23.938 1.00 67.12 84 THR A C 1
ATOM 627 O O . THR A 1 84 ? -13.499 38.316 -22.912 1.00 67.12 84 THR A O 1
ATOM 630 N N . PRO A 1 85 ? -15.121 38.366 -24.470 1.00 70.88 85 PRO A N 1
ATOM 631 C CA . PRO A 1 85 ? -15.839 39.470 -23.843 1.00 70.88 85 PRO A CA 1
ATOM 632 C C . PRO A 1 85 ? -16.425 39.062 -22.484 1.00 70.88 85 PRO A C 1
ATOM 634 O O . PRO A 1 85 ? -16.915 37.947 -22.304 1.00 70.88 85 PRO A O 1
ATOM 637 N N . GLU A 1 86 ? -16.371 39.994 -21.537 1.00 68.81 86 GLU A N 1
ATOM 638 C CA . GLU A 1 86 ? -16.860 39.840 -20.167 1.00 68.81 86 GLU A CA 1
ATOM 639 C C . GLU A 1 86 ? -18.397 39.680 -20.130 1.00 68.81 86 GLU A C 1
ATOM 641 O O . GLU A 1 86 ? -19.106 40.352 -20.891 1.00 68.81 86 GLU A O 1
ATOM 646 N N . PRO A 1 87 ? -18.947 38.795 -19.274 1.00 65.94 87 PRO A N 1
ATOM 647 C CA . PRO A 1 87 ? -20.384 38.569 -19.201 1.00 65.94 87 PRO A CA 1
ATOM 648 C C . PRO A 1 87 ? -21.127 39.818 -18.717 1.00 65.94 87 PRO A C 1
ATOM 650 O O . PRO A 1 87 ? -20.824 40.409 -17.683 1.00 65.94 87 PRO A O 1
ATOM 653 N N . THR A 1 88 ? -22.151 40.208 -19.472 1.00 69.69 88 THR A N 1
ATOM 654 C CA . THR A 1 88 ? -23.004 41.354 -19.156 1.00 69.69 88 THR A CA 1
ATOM 655 C C . THR A 1 88 ? -23.917 41.025 -17.972 1.00 69.69 88 THR A C 1
ATOM 657 O O . THR A 1 88 ? -24.561 39.974 -17.943 1.00 69.69 88 THR A O 1
ATOM 660 N N . ALA A 1 89 ? -23.994 41.931 -16.993 1.00 64.56 89 ALA A N 1
ATOM 661 C CA . ALA A 1 89 ? -24.819 41.765 -15.798 1.00 64.56 89 ALA A CA 1
ATOM 662 C C . ALA A 1 89 ? -26.295 41.512 -16.161 1.00 64.56 89 ALA A C 1
ATOM 664 O O . ALA A 1 89 ? -26.958 42.341 -16.788 1.00 64.56 89 ALA A O 1
ATOM 665 N N . THR A 1 90 ? -26.812 40.351 -15.757 1.00 65.44 90 THR A N 1
ATOM 666 C CA . THR A 1 90 ? -28.213 39.966 -15.968 1.00 65.44 90 THR A CA 1
ATOM 667 C C . THR A 1 90 ? -29.081 40.574 -14.865 1.00 65.44 90 THR A C 1
ATOM 669 O O . THR A 1 90 ? -28.703 40.568 -13.695 1.00 65.44 90 THR A O 1
ATOM 672 N N . LYS A 1 91 ? -30.237 41.138 -15.237 1.00 68.00 91 LYS A N 1
ATOM 673 C CA . LYS A 1 91 ? -31.146 41.824 -14.309 1.00 68.00 91 LYS A CA 1
ATOM 674 C C . LYS A 1 91 ? -31.717 40.852 -13.272 1.00 68.00 91 LYS A C 1
ATOM 676 O O . LYS A 1 91 ? -32.268 39.815 -13.630 1.00 68.00 91 LYS A O 1
ATOM 681 N N . THR A 1 92 ? -31.629 41.242 -12.004 1.00 60.09 92 THR A N 1
ATOM 682 C CA . THR A 1 92 ? -32.244 40.568 -10.856 1.00 60.09 92 THR A CA 1
ATOM 683 C C . THR A 1 92 ? -33.759 40.425 -11.063 1.00 60.09 92 THR A C 1
ATOM 685 O O . THR A 1 92 ? -34.415 41.431 -11.351 1.00 60.09 92 THR A O 1
ATOM 688 N N . PRO A 1 93 ? -34.340 39.218 -10.931 1.00 67.69 93 PRO A N 1
ATOM 689 C CA . PRO A 1 93 ? -35.783 39.040 -11.024 1.00 67.69 93 PRO A CA 1
ATOM 690 C C . PRO A 1 93 ? -36.500 39.709 -9.841 1.00 67.69 93 PRO A C 1
ATOM 692 O O . PRO A 1 93 ? -36.014 39.708 -8.710 1.00 67.69 93 PRO A O 1
ATOM 695 N N . VAL A 1 94 ? -37.665 40.292 -10.127 1.00 68.12 94 VAL A N 1
ATOM 696 C CA . VAL A 1 94 ? -38.565 40.912 -9.143 1.00 68.12 94 VAL A CA 1
ATOM 697 C C . VAL A 1 94 ? -39.284 39.801 -8.360 1.00 68.12 94 VAL A C 1
ATOM 699 O O . VAL A 1 94 ? -39.716 38.827 -8.983 1.00 68.12 94 VAL A O 1
ATOM 702 N N . PRO A 1 95 ? -39.424 39.903 -7.023 1.00 61.97 95 PRO A N 1
ATOM 703 C CA . PRO A 1 95 ? -40.127 38.897 -6.231 1.00 61.97 95 PRO A CA 1
ATOM 704 C C . PRO A 1 95 ? -41.588 38.772 -6.678 1.00 61.97 95 PRO A C 1
ATOM 706 O O . PRO A 1 95 ? -42.284 39.769 -6.854 1.00 61.97 95 PRO A O 1
ATOM 709 N N . THR A 1 96 ? -42.027 37.533 -6.889 1.00 63.88 96 THR A N 1
ATOM 710 C CA . THR A 1 96 ? -43.413 37.185 -7.233 1.00 63.88 96 THR A CA 1
ATOM 711 C C . THR A 1 96 ? -44.203 36.901 -5.955 1.00 63.88 96 THR A C 1
ATOM 713 O O . THR A 1 96 ? -43.636 36.404 -4.981 1.00 63.88 96 THR A O 1
ATOM 716 N N . ASP A 1 97 ? -45.492 37.240 -5.968 1.00 63.31 97 ASP A N 1
ATOM 717 C CA . ASP A 1 97 ? -46.396 37.189 -4.820 1.00 63.31 97 ASP A CA 1
ATOM 718 C C . ASP A 1 97 ? -46.455 35.819 -4.125 1.00 63.31 97 ASP A C 1
ATOM 720 O O . ASP A 1 97 ? -46.525 34.756 -4.747 1.00 63.31 97 ASP A O 1
ATOM 724 N N . THR A 1 98 ? -46.454 35.877 -2.794 1.00 54.84 98 THR A N 1
ATOM 725 C CA . THR A 1 98 ? -46.538 34.749 -1.865 1.00 54.84 98 THR A CA 1
ATOM 726 C C . THR A 1 98 ? -47.835 33.952 -2.075 1.00 54.84 98 THR A C 1
ATOM 728 O O . THR A 1 98 ? -48.918 34.544 -2.030 1.00 54.84 98 THR A O 1
ATOM 731 N N . PRO A 1 99 ? -47.789 32.616 -2.246 1.00 63.09 9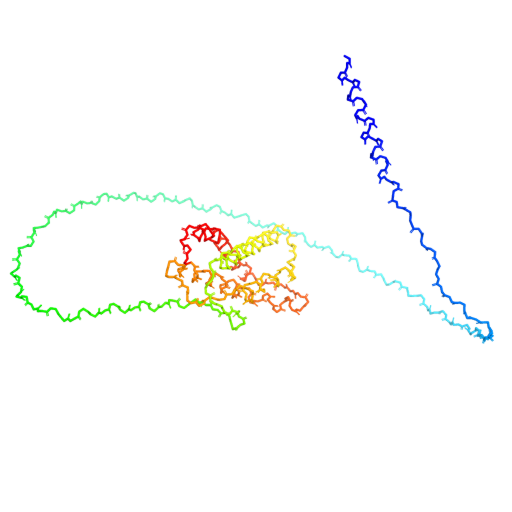9 PRO A N 1
ATOM 732 C CA . PRO A 1 99 ? -49.001 31.819 -2.390 1.00 63.09 99 PRO A CA 1
ATOM 733 C C . PRO A 1 99 ? -49.823 31.808 -1.093 1.00 63.09 99 PRO A C 1
ATOM 735 O O . PRO A 1 99 ? -49.298 31.662 0.012 1.00 63.09 99 PRO A O 1
ATOM 738 N N . THR A 1 100 ? -51.137 31.961 -1.245 1.00 60.41 100 THR A N 1
ATOM 739 C CA . THR A 1 100 ? -52.132 31.899 -0.167 1.00 60.41 100 THR A CA 1
ATOM 740 C C . THR A 1 100 ? -52.236 30.478 0.399 1.00 60.41 100 THR A C 1
ATOM 742 O O . THR A 1 100 ? -52.295 29.505 -0.353 1.00 60.41 100 THR A O 1
ATOM 745 N N . ALA A 1 101 ? -52.265 30.353 1.730 1.00 51.66 101 ALA A N 1
ATOM 746 C CA . ALA A 1 101 ? -52.329 29.073 2.432 1.00 51.66 101 ALA A CA 1
ATOM 747 C C . ALA A 1 101 ? -53.604 28.281 2.081 1.00 51.66 101 ALA A C 1
ATOM 749 O O . ALA A 1 101 ? -54.722 28.782 2.192 1.00 51.66 101 ALA A O 1
ATOM 750 N N . THR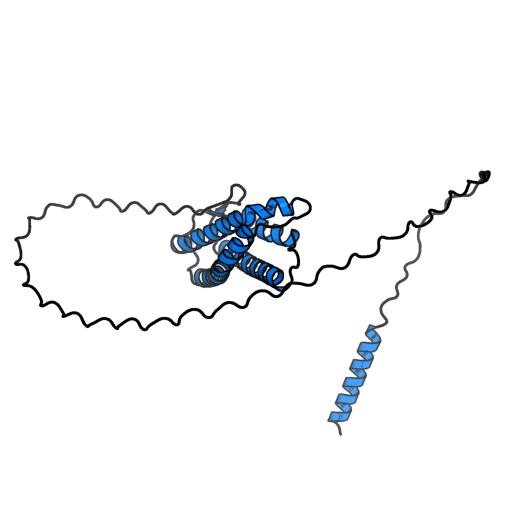 A 1 102 ? -53.413 27.027 1.672 1.00 61.25 102 THR A N 1
ATOM 751 C CA . THR A 1 102 ? -54.475 26.027 1.470 1.00 61.25 102 THR A CA 1
ATOM 752 C C . THR A 1 102 ? -54.797 25.367 2.822 1.00 61.25 102 THR A C 1
ATOM 754 O O . THR A 1 102 ? -53.863 25.152 3.597 1.00 61.25 102 THR A O 1
ATOM 757 N N . PRO A 1 103 ? -56.067 25.058 3.153 1.00 61.28 103 PRO A N 1
ATOM 758 C CA . PRO A 1 103 ? -56.415 24.455 4.440 1.00 61.28 103 PRO A CA 1
ATOM 759 C C . PRO A 1 103 ? -55.806 23.055 4.616 1.00 61.28 103 PRO A C 1
ATOM 761 O O . PRO A 1 103 ? -55.793 22.236 3.699 1.00 61.28 103 PRO A O 1
ATOM 764 N N . GLU A 1 104 ? -55.311 22.818 5.828 1.00 53.31 104 GLU A N 1
ATOM 765 C CA . GLU A 1 104 ? -54.612 21.617 6.287 1.00 53.31 104 GLU A CA 1
ATOM 766 C C . GLU A 1 104 ? -55.528 20.373 6.285 1.00 53.31 104 GLU A C 1
ATOM 768 O O . GLU A 1 104 ? -56.661 20.445 6.774 1.00 53.31 104 GLU A O 1
ATOM 773 N N . PRO A 1 105 ? -55.085 19.217 5.749 1.00 60.03 105 PRO A N 1
ATOM 774 C CA . PRO A 1 105 ? -55.837 17.975 5.867 1.00 60.03 105 PRO A CA 1
ATOM 775 C C . PRO A 1 105 ? -55.782 17.417 7.298 1.00 60.03 105 PRO A C 1
ATOM 777 O O . PRO A 1 105 ? -54.767 17.478 7.985 1.00 60.03 105 PRO A O 1
ATOM 780 N N . SER A 1 106 ? -56.908 16.839 7.719 1.00 57.28 106 SER A N 1
ATOM 781 C CA . SER A 1 106 ? -57.132 16.195 9.021 1.00 57.28 106 SER A CA 1
ATOM 782 C C . SER A 1 106 ? -56.034 15.171 9.388 1.00 57.28 106 SER A C 1
ATOM 784 O O . SER A 1 106 ? -55.572 14.445 8.500 1.00 57.28 106 SER A O 1
ATOM 786 N N . PRO A 1 107 ? -55.629 15.056 10.673 1.00 51.19 107 PRO A N 1
ATOM 787 C CA . PRO A 1 107 ? -54.546 14.170 11.090 1.00 51.19 107 PRO A CA 1
ATOM 788 C C . PRO A 1 107 ? -54.916 12.705 10.850 1.00 51.19 107 PRO A C 1
ATOM 790 O O . PRO A 1 107 ? -55.686 12.098 11.593 1.00 51.19 107 PRO A O 1
ATOM 793 N N . THR A 1 108 ? -54.328 12.122 9.810 1.00 55.69 108 THR A N 1
ATOM 794 C CA . THR A 1 108 ? -54.302 10.672 9.630 1.00 55.69 108 THR A CA 1
ATOM 795 C C . THR A 1 108 ? -53.124 10.137 10.431 1.00 55.69 108 THR A C 1
ATOM 797 O O . THR A 1 108 ? -52.001 10.617 10.286 1.00 55.69 108 THR A O 1
ATOM 800 N N . THR A 1 109 ? -53.383 9.172 11.312 1.00 54.72 109 THR A N 1
ATOM 801 C CA . THR A 1 109 ? -52.359 8.504 12.119 1.00 54.72 109 THR A CA 1
ATOM 802 C C . THR A 1 109 ? -51.267 7.956 11.192 1.00 54.72 109 THR A C 1
ATOM 804 O O . THR A 1 109 ? -51.602 7.197 10.278 1.00 54.72 109 THR A O 1
ATOM 807 N N . PRO A 1 110 ? -49.986 8.333 11.365 1.00 50.91 110 PRO A N 1
ATOM 808 C CA . PRO A 1 110 ? -48.937 7.809 10.508 1.00 50.91 110 PRO A CA 1
ATOM 809 C C . PRO A 1 110 ? -48.842 6.287 10.705 1.00 50.91 110 PRO A C 1
ATOM 811 O O . PRO A 1 110 ? -48.947 5.814 11.843 1.00 50.91 110 PRO A O 1
ATOM 814 N N . PRO A 1 111 ? -48.657 5.500 9.629 1.00 60.97 111 PRO A N 1
ATOM 815 C CA . PRO A 1 111 ? -48.290 4.095 9.766 1.00 60.97 111 PRO A CA 1
ATOM 816 C C . PRO A 1 111 ? -47.003 3.990 10.602 1.00 60.97 111 PRO A C 1
ATOM 818 O O . PRO A 1 111 ? -46.229 4.954 10.626 1.00 60.97 111 PRO A O 1
ATOM 821 N N . PRO A 1 112 ? -46.753 2.861 11.297 1.00 55.25 112 PRO A N 1
ATOM 822 C CA . PRO A 1 112 ? -45.537 2.701 12.083 1.00 55.25 112 PRO A CA 1
ATOM 823 C C . PRO A 1 112 ? -44.339 3.037 11.199 1.00 55.25 112 PRO A C 1
ATOM 825 O O . PRO A 1 112 ? -44.169 2.443 10.133 1.00 55.25 112 PRO A O 1
ATOM 828 N N . THR A 1 113 ? -43.559 4.032 11.622 1.00 50.69 113 THR A N 1
ATOM 829 C CA . THR A 1 113 ? -42.313 4.428 10.974 1.00 50.69 113 THR A CA 1
ATOM 830 C C . THR A 1 113 ? -41.507 3.162 10.744 1.00 50.69 113 THR A C 1
ATOM 832 O O . THR A 1 113 ? -41.088 2.518 11.708 1.00 50.69 113 THR A O 1
ATOM 835 N N . ALA A 1 114 ? -41.347 2.765 9.478 1.00 49.03 114 ALA A N 1
ATOM 836 C CA . ALA A 1 114 ? -40.434 1.693 9.131 1.00 49.03 114 ALA A CA 1
ATOM 837 C C . ALA A 1 114 ? -39.089 2.078 9.742 1.00 49.03 114 ALA A C 1
ATOM 839 O O . ALA A 1 114 ? -38.563 3.155 9.449 1.00 49.03 114 ALA A O 1
ATOM 840 N N . VAL A 1 115 ? -38.590 1.246 10.657 1.00 54.59 115 VAL A N 1
ATOM 841 C CA . VAL A 1 115 ? -37.235 1.388 11.183 1.00 54.59 115 VAL A CA 1
ATOM 842 C C . VAL A 1 115 ? -36.340 1.536 9.952 1.00 54.59 115 VAL A C 1
ATOM 844 O O . VAL A 1 115 ? -36.436 0.675 9.068 1.00 54.59 115 VAL A O 1
ATOM 847 N N . PRO A 1 116 ? -35.566 2.634 9.821 1.00 54.47 116 PRO A N 1
ATOM 848 C CA . PRO A 1 116 ? -34.678 2.788 8.682 1.00 54.47 116 PRO A CA 1
ATOM 849 C C . PRO A 1 116 ? -33.866 1.499 8.576 1.00 54.47 116 PRO A C 1
ATOM 851 O O . PRO A 1 116 ? -33.392 1.031 9.618 1.00 54.47 116 PRO A O 1
ATOM 854 N N . PRO A 1 117 ? -33.776 0.871 7.386 1.00 47.34 117 PRO A N 1
ATOM 855 C CA . PRO A 1 117 ? -33.020 -0.361 7.249 1.00 47.34 117 PRO A CA 1
ATOM 856 C C . PRO A 1 117 ? -31.653 -0.101 7.860 1.00 47.34 117 PRO A C 1
ATOM 858 O O . PRO A 1 117 ? -30.996 0.877 7.495 1.00 47.34 117 PRO A O 1
ATOM 861 N N . THR A 1 118 ? -31.277 -0.913 8.851 1.00 56.16 118 THR A N 1
ATOM 862 C CA . THR A 1 118 ? -29.935 -0.874 9.422 1.00 56.16 118 THR A CA 1
ATOM 863 C C . THR A 1 118 ? -28.982 -0.850 8.232 1.00 56.16 118 THR A C 1
ATOM 865 O O . THR A 1 118 ? -29.086 -1.761 7.403 1.00 56.16 118 THR A O 1
ATOM 868 N N . PRO A 1 119 ? -28.162 0.207 8.056 1.00 53.66 119 PRO A N 1
ATOM 869 C CA . PRO A 1 119 ? -27.302 0.300 6.892 1.00 53.66 119 PRO A CA 1
ATOM 870 C C . PRO A 1 119 ? -26.470 -0.971 6.878 1.00 53.66 119 PRO A C 1
ATOM 872 O O . PRO A 1 119 ? -25.753 -1.256 7.838 1.00 53.66 119 PRO A O 1
ATOM 875 N N . VAL A 1 120 ? -26.653 -1.784 5.836 1.00 51.84 120 VAL A N 1
ATOM 876 C CA . VAL A 1 120 ? -25.852 -2.988 5.652 1.00 51.84 120 VAL A CA 1
ATOM 877 C C . VAL A 1 120 ? -24.406 -2.497 5.643 1.00 51.84 120 VAL A C 1
ATOM 879 O O . VAL A 1 120 ? -24.103 -1.595 4.855 1.00 51.84 120 VAL A O 1
ATOM 882 N N . PRO A 1 121 ? -23.538 -2.982 6.547 1.00 56.72 121 PRO A N 1
ATOM 883 C CA . PRO A 1 121 ? -22.164 -2.518 6.588 1.00 56.72 121 PRO A CA 1
ATOM 884 C C . PRO A 1 121 ? -21.558 -2.744 5.205 1.00 56.72 121 PRO A C 1
ATOM 886 O O . PRO A 1 121 ? -21.614 -3.854 4.673 1.00 56.72 121 PRO A O 1
ATOM 889 N N . VAL A 1 122 ? -21.043 -1.672 4.596 1.00 62.84 122 VAL A N 1
ATOM 890 C CA . VAL A 1 122 ? -20.331 -1.755 3.319 1.00 62.84 122 VAL A CA 1
ATOM 891 C C . VAL A 1 122 ? -19.204 -2.760 3.519 1.00 62.84 122 VAL A C 1
ATOM 893 O O . VAL A 1 122 ? -18.314 -2.541 4.343 1.00 62.84 122 VAL A O 1
ATOM 896 N N . SER A 1 123 ? -19.303 -3.899 2.833 1.00 70.38 123 SER A N 1
ATOM 897 C CA . SER A 1 123 ? -18.336 -4.983 2.965 1.00 70.38 123 SER A CA 1
ATOM 898 C C . SER A 1 123 ? -17.005 -4.518 2.381 1.00 70.38 123 SER A C 1
ATOM 900 O O . SER A 1 123 ? -16.936 -4.104 1.223 1.00 70.38 123 SER A O 1
ATOM 902 N N . ALA A 1 124 ? -15.962 -4.528 3.207 1.00 85.19 124 ALA A N 1
ATOM 903 C CA . ALA A 1 124 ? -14.619 -4.162 2.792 1.00 85.19 124 ALA A CA 1
ATOM 904 C C . ALA A 1 124 ? -13.985 -5.322 2.008 1.00 85.19 124 ALA A C 1
ATOM 906 O O . ALA A 1 124 ? -14.123 -6.482 2.397 1.00 85.19 124 ALA A O 1
ATOM 907 N N . HIS A 1 125 ? -13.284 -5.025 0.913 1.00 90.69 125 HIS A N 1
ATOM 908 C CA . HIS A 1 125 ? -12.688 -6.067 0.079 1.00 90.69 125 HIS A CA 1
ATOM 909 C C . HIS A 1 125 ? -11.563 -6.825 0.800 1.00 90.69 125 HIS A C 1
ATOM 911 O O . HIS A 1 125 ? -10.660 -6.226 1.390 1.00 90.69 125 HIS A O 1
ATOM 917 N N . THR A 1 126 ? -11.561 -8.150 0.685 1.00 92.50 126 THR A N 1
ATOM 918 C CA . THR A 1 126 ? -10.460 -9.019 1.111 1.00 92.50 126 THR A CA 1
ATOM 919 C C . THR A 1 126 ? -10.068 -9.969 -0.013 1.00 92.50 126 THR A C 1
ATOM 921 O O . THR A 1 126 ? -10.909 -10.370 -0.821 1.00 92.50 126 THR A O 1
ATOM 924 N N . PHE A 1 127 ? -8.783 -10.321 -0.075 1.00 92.88 127 PHE A N 1
ATOM 925 C CA . PHE A 1 127 ? -8.319 -11.364 -0.985 1.00 92.88 127 PHE A CA 1
ATOM 926 C C . PHE A 1 127 ? -8.621 -12.739 -0.370 1.00 92.88 127 PHE A C 1
ATOM 928 O O . PHE A 1 127 ? -8.690 -12.840 0.860 1.00 92.88 127 PHE A O 1
ATOM 935 N N . PRO A 1 128 ? -8.794 -13.802 -1.177 1.00 94.12 128 PRO A N 1
ATOM 936 C CA . PRO A 1 128 ? -9.055 -15.152 -0.666 1.00 94.12 128 PRO A CA 1
ATOM 937 C C . PRO A 1 128 ? -8.022 -15.637 0.359 1.00 94.12 128 PRO A C 1
ATOM 939 O O . PRO A 1 128 ? -8.359 -16.368 1.285 1.00 94.12 128 PRO A O 1
ATOM 942 N N . GLU A 1 129 ? -6.770 -15.216 0.200 1.00 91.31 129 GLU A N 1
ATOM 943 C CA . GLU A 1 129 ? -5.644 -15.581 1.053 1.00 91.31 129 GLU A CA 1
ATOM 944 C C . GLU A 1 129 ? -5.433 -14.617 2.232 1.00 91.31 129 GLU A C 1
ATOM 946 O O . GLU A 1 129 ? -4.575 -14.870 3.077 1.00 91.31 129 GLU A O 1
ATOM 951 N N . THR A 1 130 ? -6.188 -13.513 2.303 1.00 94.81 130 THR A N 1
ATOM 952 C CA . THR A 1 130 ? -6.075 -12.538 3.393 1.00 94.81 130 THR A CA 1
ATOM 953 C C . THR A 1 130 ? -6.547 -13.167 4.713 1.00 94.81 130 THR A C 1
ATOM 955 O O . THR A 1 130 ? -7.711 -13.564 4.814 1.00 94.81 130 THR A O 1
ATOM 958 N N . PRO A 1 131 ? -5.709 -13.201 5.767 1.00 94.38 131 PRO A N 1
ATOM 959 C CA . PRO A 1 131 ? -6.128 -13.632 7.09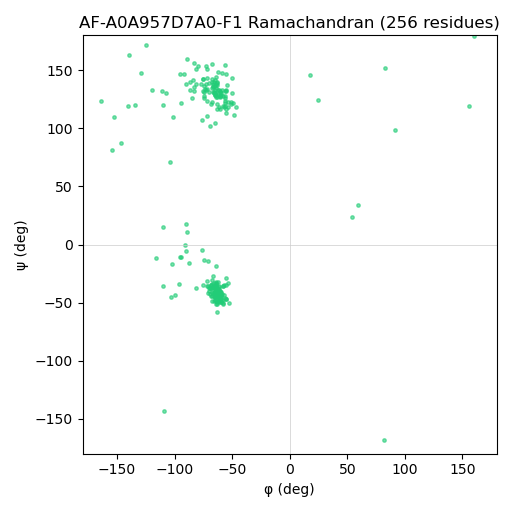5 1.00 94.38 131 PRO A CA 1
ATOM 960 C C . PRO A 1 131 ? -7.244 -12.735 7.630 1.00 94.38 131 PRO A C 1
ATOM 962 O O . PRO A 1 131 ? -7.131 -11.509 7.595 1.00 94.38 131 PRO A O 1
ATOM 965 N N . ILE A 1 132 ? -8.308 -13.342 8.150 1.00 95.38 132 ILE A N 1
ATOM 966 C CA . ILE A 1 132 ? -9.432 -12.634 8.766 1.00 95.38 132 ILE A CA 1
ATOM 967 C C . ILE A 1 132 ? -9.369 -12.827 10.279 1.00 95.38 132 ILE A C 1
ATOM 969 O O . ILE A 1 132 ? -9.240 -13.956 10.752 1.00 95.38 132 ILE A O 1
ATOM 973 N N . GLN A 1 133 ? -9.472 -11.738 11.037 1.00 95.75 133 GLN A N 1
ATOM 974 C CA . GLN A 1 133 ? -9.434 -11.761 12.501 1.00 95.75 133 GLN A CA 1
ATOM 975 C C . GLN A 1 133 ? -10.454 -10.785 13.114 1.00 95.75 133 GLN A C 1
ATOM 977 O O . GLN A 1 133 ? -10.918 -9.885 12.415 1.00 95.75 133 GLN A O 1
ATOM 982 N N . PRO A 1 134 ? -10.803 -10.920 14.406 1.00 96.62 134 PRO A N 1
ATOM 983 C CA . PRO A 1 134 ? -11.605 -9.916 15.103 1.00 96.62 134 PRO A CA 1
ATOM 984 C C . PRO A 1 134 ? -10.925 -8.545 15.090 1.00 96.62 134 PRO A C 1
ATOM 986 O O . PRO A 1 134 ? -9.693 -8.466 15.115 1.00 96.62 134 PRO A O 1
ATOM 989 N N . PHE A 1 135 ? -11.713 -7.469 15.051 1.00 97.06 135 PHE A N 1
ATOM 990 C CA . PHE A 1 135 ? -11.169 -6.115 15.068 1.00 97.06 135 PHE A CA 1
ATOM 991 C C . PHE A 1 135 ? -10.303 -5.855 16.305 1.00 97.06 135 PHE A C 1
ATOM 993 O O . PHE A 1 135 ? -10.736 -6.032 17.442 1.00 97.06 135 PHE A O 1
ATOM 1000 N N . ASP A 1 136 ? -9.091 -5.365 16.055 1.00 97.56 136 ASP A N 1
ATOM 1001 C CA . ASP A 1 136 ? -8.170 -4.858 17.063 1.00 97.56 136 ASP A CA 1
ATOM 1002 C C . ASP A 1 136 ? -7.581 -3.535 16.563 1.00 97.56 136 ASP A C 1
ATOM 1004 O O . ASP A 1 136 ? -6.949 -3.477 15.502 1.00 97.56 136 ASP A O 1
ATOM 1008 N N . ALA A 1 137 ? -7.810 -2.458 17.318 1.00 97.50 137 ALA A N 1
ATOM 1009 C CA . ALA A 1 137 ? -7.450 -1.105 16.899 1.00 97.50 137 ALA A CA 1
ATOM 1010 C C . ALA A 1 137 ? -5.930 -0.933 16.735 1.00 97.50 137 ALA A C 1
ATOM 1012 O O . ALA A 1 137 ? -5.487 -0.288 15.783 1.00 97.50 137 ALA A O 1
ATOM 1013 N N . ASP A 1 138 ? -5.125 -1.528 17.624 1.00 97.81 138 ASP A N 1
ATOM 1014 C CA . ASP A 1 138 ? -3.659 -1.464 17.536 1.00 97.81 138 ASP A CA 1
ATOM 1015 C C . ASP A 1 138 ? -3.143 -2.175 16.293 1.00 97.81 138 ASP A C 1
ATOM 1017 O O . ASP A 1 138 ? -2.311 -1.639 15.557 1.00 97.81 138 ASP A O 1
ATOM 1021 N N . THR A 1 139 ? -3.662 -3.368 16.023 1.00 98.06 139 THR A N 1
ATOM 1022 C CA . THR A 1 139 ? -3.281 -4.143 14.850 1.00 98.06 139 THR A CA 1
ATOM 1023 C C . THR A 1 139 ? -3.689 -3.425 13.573 1.00 98.06 139 THR A C 1
ATOM 1025 O O . THR A 1 139 ? -2.877 -3.340 12.652 1.00 98.06 139 THR A O 1
ATOM 1028 N N . PHE A 1 140 ? -4.892 -2.847 13.514 1.00 98.31 140 PHE A N 1
ATOM 1029 C CA . PHE A 1 140 ? -5.309 -2.078 12.346 1.00 98.31 140 PHE A CA 1
ATOM 1030 C C . PHE A 1 140 ? -4.400 -0.865 12.109 1.00 98.31 140 PHE A C 1
ATOM 1032 O O . PHE A 1 140 ? -3.872 -0.709 11.008 1.00 98.31 140 PHE A O 1
ATOM 1039 N N . MET A 1 141 ? -4.135 -0.053 13.137 1.00 97.94 141 MET A N 1
ATOM 1040 C CA . MET A 1 141 ? -3.247 1.109 13.009 1.00 97.94 141 MET A CA 1
ATOM 1041 C C . MET A 1 141 ? -1.816 0.717 12.628 1.00 97.94 141 MET A C 1
ATOM 1043 O O . MET A 1 141 ? -1.200 1.382 11.794 1.00 97.94 141 MET A O 1
ATOM 1047 N N . ARG A 1 142 ? -1.298 -0.392 13.173 1.00 98.31 142 ARG A N 1
ATOM 1048 C CA . ARG A 1 142 ? 0.008 -0.944 12.789 1.00 98.31 142 ARG A CA 1
ATOM 1049 C C . ARG A 1 142 ? 0.058 -1.256 11.296 1.00 98.31 142 ARG A C 1
ATOM 1051 O O . ARG A 1 142 ? 0.993 -0.834 10.621 1.00 98.31 142 ARG A O 1
ATOM 1058 N N . TYR A 1 143 ? -0.934 -1.972 10.770 1.00 98.38 143 TYR A N 1
ATOM 1059 C CA . TYR A 1 143 ? -0.962 -2.320 9.349 1.00 98.38 143 TYR A CA 1
ATOM 1060 C C . TYR A 1 143 ? -1.266 -1.132 8.439 1.00 98.38 143 TYR A C 1
ATOM 1062 O O . TYR A 1 143 ? -0.726 -1.084 7.339 1.00 98.38 143 TYR A O 1
ATOM 1070 N N . MET A 1 144 ? -2.052 -0.150 8.886 1.00 98.38 144 MET A N 1
ATOM 1071 C CA . MET A 1 144 ? -2.202 1.111 8.159 1.00 98.38 144 MET A CA 1
ATOM 1072 C C . MET A 1 144 ? -0.843 1.812 8.003 1.00 98.38 144 MET A C 1
ATOM 1074 O O . MET A 1 144 ? -0.499 2.235 6.902 1.00 98.38 144 MET A O 1
ATOM 1078 N N . GLY A 1 145 ? -0.035 1.863 9.068 1.00 98.56 145 GLY A N 1
ATOM 1079 C CA . GLY A 1 145 ? 1.325 2.407 9.013 1.00 98.56 145 GLY A CA 1
ATOM 1080 C C . GLY A 1 145 ? 2.237 1.643 8.049 1.00 98.56 145 GLY A C 1
ATOM 1081 O O . GLY A 1 145 ? 2.879 2.258 7.204 1.00 98.56 145 GLY A O 1
ATOM 1082 N N . LEU A 1 146 ? 2.233 0.306 8.106 1.00 98.62 146 LEU A N 1
ATOM 1083 C CA . LEU A 1 146 ? 3.015 -0.526 7.181 1.00 98.62 146 LEU A CA 1
ATOM 1084 C C . LEU A 1 146 ? 2.603 -0.310 5.718 1.00 98.62 146 LEU A C 1
ATOM 1086 O O . LEU A 1 146 ? 3.455 -0.247 4.835 1.00 98.62 146 LEU A O 1
ATOM 1090 N N . VAL A 1 147 ? 1.302 -0.184 5.449 1.00 98.62 147 VAL A N 1
ATOM 1091 C CA . VAL A 1 147 ? 0.787 0.042 4.092 1.00 98.62 147 VAL A CA 1
ATOM 1092 C C . VAL A 1 147 ? 1.164 1.431 3.586 1.00 98.62 147 VAL A C 1
ATOM 1094 O O . VAL A 1 147 ? 1.674 1.550 2.475 1.00 98.62 147 VAL A O 1
ATOM 1097 N N . ARG A 1 148 ? 1.024 2.469 4.409 1.00 98.62 148 ARG A N 1
ATOM 1098 C CA . ARG A 1 148 ? 1.532 3.810 4.094 1.00 98.62 148 ARG A CA 1
ATOM 1099 C C . ARG A 1 148 ? 3.029 3.789 3.772 1.00 98.62 148 ARG A C 1
ATOM 1101 O O . ARG A 1 148 ? 3.444 4.338 2.756 1.00 98.62 148 ARG A O 1
ATOM 1108 N N . ASP A 1 149 ? 3.831 3.111 4.592 1.00 98.69 149 ASP A N 1
ATOM 1109 C CA . ASP A 1 149 ? 5.278 3.007 4.381 1.00 98.69 149 ASP A CA 1
ATOM 1110 C C . ASP A 1 149 ? 5.609 2.253 3.087 1.00 98.69 149 ASP A C 1
ATOM 1112 O O . ASP A 1 149 ? 6.538 2.629 2.372 1.00 98.69 149 ASP A O 1
ATOM 1116 N N . SER A 1 150 ? 4.819 1.235 2.734 1.00 98.44 150 SER A N 1
ATOM 1117 C CA . SER A 1 150 ? 4.960 0.544 1.450 1.00 98.44 150 SER A CA 1
ATOM 1118 C C . SER A 1 150 ? 4.620 1.439 0.256 1.00 98.44 150 SER A C 1
ATOM 1120 O O . SER A 1 150 ? 5.330 1.386 -0.743 1.00 98.44 150 SER A O 1
ATOM 1122 N N . PHE A 1 151 ? 3.611 2.314 0.359 1.00 98.56 151 PHE A N 1
ATOM 1123 C CA . PHE A 1 151 ? 3.290 3.281 -0.697 1.00 98.56 151 PHE A CA 1
ATOM 1124 C C . PHE A 1 151 ? 4.389 4.323 -0.845 1.00 98.56 151 PHE A C 1
ATOM 1126 O O . PHE A 1 151 ? 4.836 4.567 -1.958 1.00 98.56 151 PHE A O 1
ATOM 1133 N N . ARG A 1 152 ? 4.898 4.856 0.270 1.00 98.50 152 ARG A N 1
ATOM 1134 C CA . ARG A 1 152 ? 6.060 5.753 0.271 1.00 98.50 152 ARG A CA 1
ATOM 1135 C C . ARG A 1 152 ? 7.275 5.111 -0.395 1.00 98.50 152 ARG A C 1
ATOM 1137 O O . ARG A 1 152 ? 7.977 5.750 -1.173 1.00 98.50 152 ARG A O 1
ATOM 1144 N N . SER A 1 153 ? 7.551 3.857 -0.046 1.00 98.12 153 SER A N 1
ATOM 1145 C CA . SER A 1 153 ? 8.685 3.116 -0.591 1.00 98.12 153 SER A CA 1
ATOM 1146 C C . SER A 1 153 ? 8.517 2.861 -2.086 1.00 98.12 153 SER A C 1
ATOM 1148 O O . SER A 1 153 ? 9.486 2.999 -2.825 1.00 98.12 153 SER A O 1
ATOM 1150 N N . PHE A 1 154 ? 7.3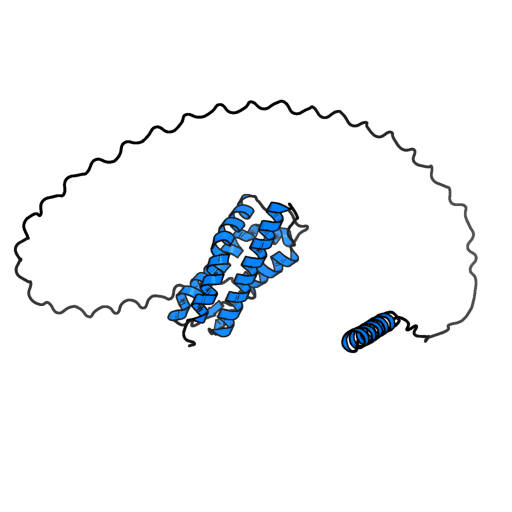09 2.515 -2.533 1.00 97.50 154 PHE A N 1
ATOM 1151 C CA . PHE A 1 154 ? 7.040 2.266 -3.943 1.00 97.50 154 PHE A CA 1
ATOM 1152 C C . PHE A 1 154 ? 7.102 3.553 -4.769 1.00 97.50 154 PHE A C 1
ATOM 1154 O O . PHE A 1 154 ? 7.741 3.576 -5.813 1.00 97.50 154 PHE A O 1
ATOM 1161 N N . ASP A 1 155 ? 6.534 4.643 -4.258 1.00 97.50 155 ASP A N 1
ATOM 1162 C CA . ASP A 1 155 ? 6.601 5.969 -4.878 1.00 97.50 155 ASP A CA 1
ATOM 1163 C C . ASP A 1 155 ? 8.054 6.416 -5.086 1.00 97.50 155 ASP A C 1
ATOM 1165 O O . ASP A 1 155 ? 8.441 6.835 -6.176 1.00 97.50 155 ASP A O 1
ATOM 1169 N N . SER A 1 156 ? 8.905 6.194 -4.077 1.00 96.31 156 SER A N 1
ATOM 1170 C CA . SER A 1 156 ? 10.339 6.463 -4.182 1.00 96.31 156 SER A CA 1
ATOM 1171 C C . SER A 1 156 ? 11.029 5.630 -5.268 1.00 96.31 156 SER A C 1
ATOM 1173 O O . SER A 1 156 ? 11.866 6.167 -5.989 1.00 96.31 156 SER A O 1
ATOM 1175 N N . GLU A 1 157 ? 10.725 4.335 -5.391 1.00 95.62 157 GLU A N 1
ATOM 1176 C CA . GLU A 1 157 ? 11.324 3.482 -6.431 1.00 95.62 157 GLU A CA 1
ATOM 1177 C C . GLU A 1 157 ? 10.841 3.877 -7.834 1.00 95.62 157 GLU A C 1
ATOM 1179 O O . GLU A 1 157 ? 11.637 3.912 -8.773 1.00 95.62 157 GLU A O 1
ATOM 1184 N N . MET A 1 158 ? 9.569 4.258 -7.975 1.00 94.56 158 MET A N 1
ATOM 1185 C CA . MET A 1 158 ? 9.030 4.767 -9.238 1.00 94.56 158 MET A CA 1
ATOM 1186 C C . MET A 1 158 ? 9.707 6.078 -9.656 1.00 94.56 158 MET A C 1
ATOM 1188 O O . MET A 1 158 ? 10.089 6.222 -10.818 1.00 94.56 158 MET A O 1
ATOM 1192 N N . GLY A 1 159 ? 9.927 7.001 -8.715 1.00 94.62 159 GLY A N 1
ATOM 1193 C CA . GLY A 1 159 ? 10.676 8.235 -8.971 1.00 94.62 159 GLY A CA 1
ATOM 1194 C C . GLY A 1 159 ? 12.129 7.966 -9.378 1.00 94.62 159 GLY A C 1
ATOM 1195 O O . GLY A 1 159 ? 12.614 8.516 -10.366 1.00 94.62 159 GLY A O 1
ATOM 1196 N N . LEU A 1 160 ? 12.814 7.049 -8.686 1.00 93.25 160 LEU A N 1
ATOM 1197 C CA . LEU A 1 160 ? 14.181 6.651 -9.043 1.00 93.25 160 LEU A CA 1
ATOM 1198 C C . LEU A 1 160 ? 14.259 6.034 -10.442 1.00 93.25 160 LEU A C 1
ATOM 1200 O O . LEU A 1 160 ? 15.207 6.315 -11.180 1.00 93.25 160 LEU A O 1
ATOM 1204 N N . TRP A 1 161 ? 13.281 5.213 -10.825 1.00 92.38 161 TRP A N 1
ATOM 1205 C CA . TRP A 1 161 ? 13.203 4.664 -12.175 1.00 92.38 161 TRP A CA 1
ATOM 1206 C C . TRP A 1 161 ? 13.050 5.776 -13.223 1.00 92.38 161 TRP A C 1
ATOM 1208 O O . TRP A 1 161 ? 13.797 5.779 -14.200 1.00 92.38 161 TRP A O 1
ATOM 1218 N N . GLN A 1 162 ? 12.176 6.764 -12.992 1.00 92.12 162 GLN A N 1
ATOM 1219 C CA . GLN A 1 162 ? 11.994 7.898 -13.910 1.00 92.12 162 GLN A CA 1
ATOM 1220 C C . GLN A 1 162 ? 13.270 8.734 -14.092 1.00 92.12 162 GLN A C 1
ATOM 1222 O O . GLN A 1 162 ? 13.545 9.210 -15.192 1.00 92.12 162 GLN A O 1
ATOM 1227 N N . GLU A 1 163 ? 14.057 8.912 -13.031 1.00 94.62 163 GLU A N 1
ATOM 1228 C CA . GLU A 1 163 ? 15.276 9.727 -13.072 1.00 94.62 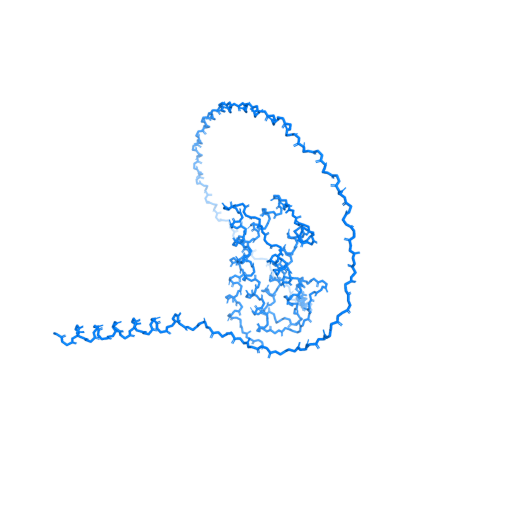163 GLU A CA 1
ATOM 1229 C C . GLU A 1 163 ? 16.486 8.983 -13.647 1.00 94.62 163 GLU A C 1
ATOM 1231 O O . GLU A 1 163 ? 17.326 9.577 -14.325 1.00 94.62 163 GLU A O 1
ATOM 1236 N N . THR A 1 164 ? 16.611 7.689 -13.347 1.00 95.31 164 THR A N 1
ATOM 1237 C CA . THR A 1 164 ? 17.855 6.936 -13.578 1.00 95.31 164 THR A CA 1
ATOM 1238 C C . THR A 1 164 ? 17.723 5.807 -14.592 1.00 95.31 164 THR A C 1
ATOM 1240 O O . THR A 1 164 ? 18.737 5.247 -15.008 1.00 95.31 164 THR A O 1
ATOM 1243 N N . ASN A 1 165 ? 16.496 5.448 -14.978 1.00 91.75 165 ASN A N 1
ATOM 1244 C CA . ASN A 1 165 ? 16.177 4.268 -15.782 1.00 91.75 165 ASN A CA 1
ATOM 1245 C C . ASN A 1 165 ? 16.732 2.955 -15.187 1.00 91.75 165 ASN A C 1
ATOM 1247 O O . ASN A 1 165 ? 16.984 1.982 -15.901 1.00 91.75 165 ASN A O 1
ATOM 1251 N N . LYS A 1 166 ? 16.972 2.928 -13.869 1.00 91.12 166 LYS A N 1
ATOM 1252 C CA . LYS A 1 166 ? 17.420 1.735 -13.150 1.00 91.12 166 LYS A CA 1
ATOM 1253 C C . LYS A 1 166 ? 16.241 0.762 -13.002 1.00 91.12 166 LYS A C 1
ATOM 1255 O O . LYS A 1 166 ? 15.186 1.191 -12.543 1.00 91.12 166 LYS A O 1
ATOM 1260 N N . PRO A 1 167 ? 16.402 -0.534 -13.331 1.00 89.44 167 PRO A N 1
ATOM 1261 C CA . PRO A 1 167 ? 15.327 -1.509 -13.177 1.00 89.44 167 PRO A CA 1
ATOM 1262 C C . PRO A 1 167 ? 14.947 -1.693 -11.702 1.00 89.44 167 PRO A C 1
ATOM 1264 O O . PRO A 1 167 ? 15.814 -1.673 -10.822 1.00 89.44 167 PRO A O 1
ATOM 1267 N N . GLY A 1 168 ? 13.652 -1.897 -11.455 1.00 91.00 168 GLY A N 1
ATOM 1268 C CA . GLY A 1 168 ? 13.125 -2.203 -10.127 1.00 91.00 168 GLY A CA 1
ATOM 1269 C C . GLY A 1 168 ? 13.570 -3.578 -9.619 1.00 91.00 168 GLY A C 1
ATOM 1270 O O . GLY A 1 168 ? 13.885 -4.480 -10.397 1.00 91.00 168 GLY A O 1
ATOM 1271 N N . ASP A 1 169 ? 13.584 -3.742 -8.296 1.00 93.44 169 ASP A N 1
ATOM 1272 C CA . ASP A 1 169 ? 13.941 -5.002 -7.642 1.00 93.44 169 ASP A CA 1
ATOM 1273 C C . ASP A 1 169 ? 12.700 -5.848 -7.317 1.00 93.44 169 ASP A C 1
ATOM 1275 O O . ASP A 1 169 ? 11.818 -5.449 -6.550 1.00 93.44 169 ASP A O 1
ATOM 1279 N N . CYS A 1 170 ? 12.659 -7.067 -7.855 1.00 94.81 170 CYS A N 1
ATOM 1280 C CA . CYS A 1 170 ? 11.553 -7.990 -7.618 1.00 94.81 170 CYS A CA 1
ATOM 1281 C C . CYS A 1 170 ? 11.456 -8.471 -6.167 1.00 94.81 170 CYS A C 1
ATOM 1283 O O . CYS A 1 170 ? 10.357 -8.784 -5.715 1.00 94.81 170 CYS A O 1
ATOM 1285 N N . GLY A 1 171 ? 12.560 -8.514 -5.411 1.00 95.44 171 GLY A N 1
ATOM 1286 C CA . GLY A 1 171 ? 12.512 -8.838 -3.982 1.00 95.44 171 GLY A CA 1
ATOM 1287 C C . GLY A 1 171 ? 11.687 -7.814 -3.201 1.00 95.44 171 GLY A C 1
ATOM 1288 O O . GLY A 1 171 ? 10.792 -8.171 -2.433 1.00 95.44 171 GLY A O 1
ATOM 1289 N N . THR A 1 172 ? 11.940 -6.540 -3.478 1.00 95.69 172 THR A N 1
ATOM 1290 C CA . THR A 1 172 ? 11.265 -5.389 -2.881 1.00 95.69 172 THR A CA 1
ATOM 1291 C C . THR A 1 172 ? 9.787 -5.347 -3.281 1.00 95.69 172 THR A C 1
ATOM 1293 O O . THR A 1 172 ? 8.915 -5.292 -2.410 1.00 95.69 172 THR A O 1
ATOM 1296 N N . PHE A 1 173 ? 9.485 -5.498 -4.576 1.00 96.62 173 PHE A N 1
ATOM 1297 C CA . PHE A 1 173 ? 8.106 -5.559 -5.074 1.00 96.62 173 PHE A CA 1
ATOM 1298 C C . PHE A 1 173 ? 7.300 -6.722 -4.468 1.00 96.62 173 PHE A C 1
ATOM 1300 O O . PHE A 1 173 ? 6.147 -6.553 -4.051 1.00 96.62 173 PHE A O 1
ATOM 1307 N N . ASN A 1 174 ? 7.912 -7.906 -4.364 1.00 95.94 174 ASN A N 1
ATOM 1308 C CA . ASN A 1 174 ? 7.288 -9.067 -3.733 1.00 95.94 174 ASN A CA 1
ATOM 1309 C C . ASN A 1 174 ? 7.022 -8.829 -2.240 1.00 95.94 174 ASN A C 1
ATOM 1311 O O . ASN A 1 174 ? 5.999 -9.285 -1.728 1.00 95.94 174 ASN A O 1
ATOM 1315 N N . GLY A 1 175 ? 7.900 -8.094 -1.551 1.00 97.12 175 GLY A N 1
ATOM 1316 C CA . GLY A 1 175 ? 7.700 -7.678 -0.163 1.00 97.12 175 GLY A CA 1
ATOM 1317 C C . GLY A 1 175 ? 6.443 -6.826 0.016 1.00 97.12 175 GLY A C 1
ATOM 1318 O O . GLY A 1 175 ? 5.600 -7.144 0.856 1.00 97.12 175 GLY A O 1
ATOM 1319 N N . TRP A 1 176 ? 6.262 -5.793 -0.810 1.00 97.31 176 TRP A N 1
ATOM 1320 C CA . TRP A 1 176 ? 5.056 -4.962 -0.745 1.00 97.31 176 TRP A CA 1
ATOM 1321 C C . TRP A 1 176 ? 3.792 -5.737 -1.121 1.00 97.31 176 TRP A C 1
ATOM 1323 O O . TRP A 1 176 ? 2.793 -5.677 -0.410 1.00 97.31 176 TRP A O 1
ATOM 1333 N N . THR A 1 177 ? 3.847 -6.537 -2.186 1.00 96.25 177 THR A N 1
ATOM 1334 C CA . THR A 1 177 ? 2.704 -7.349 -2.629 1.00 96.25 177 THR A CA 1
ATOM 1335 C C . THR A 1 177 ? 2.268 -8.342 -1.552 1.00 96.25 177 THR A C 1
ATOM 1337 O O . THR A 1 177 ? 1.075 -8.524 -1.300 1.00 96.25 177 THR A O 1
ATOM 1340 N N . ARG A 1 178 ? 3.236 -8.966 -0.872 1.00 96.50 178 ARG A N 1
ATOM 1341 C CA . ARG A 1 178 ? 2.979 -9.849 0.265 1.00 96.50 178 ARG A CA 1
ATOM 1342 C C . ARG A 1 178 ? 2.281 -9.101 1.399 1.00 96.50 178 ARG A C 1
ATOM 1344 O O . ARG A 1 178 ? 1.295 -9.616 1.924 1.00 96.50 178 ARG A O 1
ATOM 1351 N N . LEU A 1 179 ? 2.726 -7.888 1.726 1.00 97.50 179 LEU A N 1
ATOM 1352 C CA . LEU A 1 179 ? 2.045 -7.051 2.709 1.00 97.50 179 LEU A CA 1
ATOM 1353 C C . LEU A 1 179 ? 0.591 -6.777 2.303 1.00 97.50 179 LEU A C 1
ATOM 1355 O O . LEU A 1 179 ? -0.311 -7.011 3.101 1.00 97.50 179 LEU A O 1
ATOM 1359 N N . TRP A 1 180 ? 0.357 -6.320 1.072 1.00 96.56 180 TRP A N 1
ATOM 1360 C CA . TRP A 1 180 ? -0.964 -5.886 0.607 1.00 96.56 180 TRP A CA 1
ATOM 1361 C C . TRP A 1 180 ? -2.003 -7.008 0.540 1.00 96.56 180 TRP A C 1
ATOM 1363 O O . TRP A 1 180 ? -3.180 -6.773 0.819 1.00 96.56 180 TRP A O 1
ATOM 1373 N N . ILE A 1 181 ? -1.577 -8.218 0.170 1.00 95.19 181 ILE A N 1
ATOM 1374 C CA . ILE A 1 181 ? -2.481 -9.344 -0.101 1.00 95.19 181 ILE A CA 1
ATOM 1375 C C . ILE A 1 181 ? -2.573 -10.303 1.093 1.00 95.19 181 ILE A C 1
ATOM 1377 O O . ILE A 1 181 ? -3.670 -10.752 1.439 1.00 95.19 181 ILE A O 1
ATOM 1381 N N . LEU A 1 182 ? -1.433 -10.621 1.717 1.00 95.25 182 LEU A N 1
ATOM 1382 C CA . LEU A 1 182 ? -1.301 -11.746 2.650 1.00 95.25 182 LEU A CA 1
ATOM 1383 C C . LEU A 1 182 ? -1.103 -11.325 4.103 1.00 95.25 182 LEU A C 1
ATOM 1385 O O . LEU A 1 182 ? -1.570 -12.021 4.997 1.00 95.25 182 LEU A O 1
ATOM 1389 N N . GLU A 1 183 ? -0.384 -10.235 4.369 1.00 96.50 183 GLU A N 1
ATOM 1390 C CA . GLU A 1 183 ? -0.045 -9.884 5.755 1.00 96.50 183 GLU A CA 1
ATOM 1391 C C . GLU A 1 183 ? -1.001 -8.864 6.354 1.00 96.50 183 GLU A C 1
ATOM 1393 O O . GLU A 1 183 ? -1.265 -8.949 7.547 1.00 96.50 183 GLU A O 1
ATOM 1398 N N . ALA A 1 184 ? -1.517 -7.931 5.549 1.00 96.75 184 ALA A N 1
ATOM 1399 C CA . ALA A 1 184 ? -2.528 -6.954 5.934 1.00 96.75 184 ALA A CA 1
ATOM 1400 C C . ALA A 1 184 ? -3.884 -7.641 6.181 1.00 96.75 184 ALA A C 1
ATOM 1402 O O . ALA A 1 184 ? -4.596 -7.953 5.216 1.00 96.75 184 ALA A O 1
ATOM 1403 N N . PRO A 1 185 ? -4.281 -7.861 7.445 1.00 96.62 185 PRO A N 1
ATOM 1404 C CA . PRO A 1 185 ? -5.426 -8.690 7.767 1.00 96.62 185 PRO A CA 1
ATOM 1405 C C . PRO A 1 185 ? -6.740 -7.985 7.417 1.00 96.62 185 PRO A C 1
ATOM 1407 O O . PRO A 1 185 ? -6.851 -6.753 7.406 1.00 96.62 185 PRO A O 1
ATOM 1410 N N . GLY A 1 186 ? -7.761 -8.789 7.144 1.00 96.38 186 GLY A N 1
ATOM 1411 C CA . GLY A 1 186 ? -9.150 -8.360 7.200 1.00 96.38 186 GLY A CA 1
ATOM 1412 C C . GLY A 1 186 ? -9.657 -8.402 8.641 1.00 96.38 186 GLY A C 1
ATOM 1413 O O . GLY A 1 186 ? -9.200 -9.220 9.441 1.00 96.38 186 GLY A O 1
ATOM 1414 N N . PHE A 1 187 ? -10.612 -7.534 8.966 1.00 96.31 187 PHE A N 1
ATOM 1415 C CA . PHE A 1 187 ? -11.204 -7.456 10.293 1.00 96.31 187 PHE A CA 1
ATOM 1416 C C . PHE A 1 187 ? -12.704 -7.735 10.231 1.00 96.31 187 PHE A C 1
ATOM 1418 O O . PHE A 1 187 ? -13.408 -7.170 9.392 1.00 96.31 187 PHE A O 1
ATOM 1425 N N . THR A 1 188 ? -13.194 -8.591 11.126 1.00 94.31 188 THR A N 1
ATOM 1426 C CA . THR A 1 188 ? -14.627 -8.700 11.428 1.00 94.31 188 THR A CA 1
ATOM 1427 C C . THR A 1 188 ? -14.997 -7.739 12.549 1.00 94.31 188 THR A C 1
ATOM 1429 O O . THR A 1 188 ? -14.132 -7.304 13.308 1.00 94.31 188 THR A O 1
ATOM 1432 N N . ASP A 1 189 ? -16.287 -7.415 12.661 1.00 93.62 189 ASP A N 1
ATOM 1433 C CA . ASP A 1 189 ? -16.836 -6.664 13.801 1.00 93.62 189 ASP A CA 1
ATOM 1434 C C . ASP A 1 189 ? -16.200 -5.276 14.002 1.00 93.62 189 ASP A C 1
ATOM 1436 O O . ASP A 1 189 ? -16.046 -4.790 15.122 1.00 93.62 189 ASP A O 1
ATOM 1440 N N . VAL A 1 190 ? -15.823 -4.624 12.898 1.00 95.75 190 VAL A N 1
ATOM 1441 C CA . VAL A 1 190 ? -15.226 -3.285 12.918 1.00 95.75 190 VAL A CA 1
ATOM 1442 C C . VAL A 1 190 ? -16.230 -2.268 13.485 1.00 95.75 190 VAL A C 1
ATOM 1444 O O . VAL A 1 190 ? -17.359 -2.181 12.990 1.00 95.75 190 VAL A O 1
ATOM 1447 N N . PRO A 1 191 ? -15.854 -1.474 14.508 1.00 95.50 191 PRO A N 1
ATOM 1448 C CA . PRO A 1 191 ? -16.766 -0.513 15.113 1.00 95.50 191 PRO A CA 1
ATOM 1449 C C . PRO A 1 191 ? -17.233 0.567 14.119 1.00 95.50 191 PRO A C 1
ATOM 1451 O O . PRO A 1 191 ? -16.452 0.995 13.262 1.00 95.50 191 PRO A O 1
ATOM 1454 N N . PRO A 1 192 ? -18.467 1.098 14.249 1.00 94.25 192 PRO A N 1
ATOM 1455 C CA . PRO A 1 192 ? -19.034 2.044 13.281 1.00 94.25 192 PRO A CA 1
ATOM 1456 C C . PRO A 1 192 ? -18.190 3.300 13.023 1.00 94.25 192 PRO A C 1
ATOM 1458 O O . PRO A 1 192 ? -18.137 3.784 11.896 1.00 94.25 192 PRO A O 1
ATOM 1461 N N . ASN A 1 193 ? -17.502 3.818 14.043 1.00 94.19 193 ASN A N 1
ATOM 1462 C CA . ASN A 1 193 ? -16.620 4.983 13.926 1.00 94.19 193 ASN A CA 1
ATOM 1463 C C . ASN A 1 193 ? -15.279 4.682 13.227 1.00 94.19 193 ASN A C 1
ATOM 1465 O O . ASN A 1 193 ? -14.594 5.619 12.836 1.00 94.19 193 ASN A O 1
ATOM 1469 N N . TRP A 1 194 ? -14.920 3.407 13.053 1.00 96.12 194 TRP A N 1
ATOM 1470 C CA . TRP A 1 194 ? -13.723 2.950 12.333 1.00 96.12 194 TRP A CA 1
ATOM 1471 C C . TRP A 1 194 ? -14.044 2.440 10.917 1.00 96.12 194 TRP A C 1
ATOM 1473 O O . TRP A 1 194 ? -13.147 2.331 10.080 1.00 96.12 194 TRP A O 1
ATOM 1483 N N . GLN A 1 195 ? -15.318 2.147 10.628 1.00 94.50 195 GLN A N 1
ATOM 1484 C CA . GLN A 1 195 ? -15.747 1.456 9.408 1.00 94.50 195 GLN A CA 1
ATOM 1485 C C . GLN A 1 195 ? -15.362 2.187 8.115 1.00 94.50 195 GLN A C 1
ATOM 1487 O O . GLN A 1 195 ? -14.925 1.541 7.166 1.00 94.50 195 GLN A O 1
ATOM 1492 N N . SER A 1 196 ? -15.517 3.514 8.048 1.00 94.50 196 SER A N 1
ATOM 1493 C CA . SER A 1 196 ? -15.219 4.283 6.828 1.00 94.50 196 SER A CA 1
ATOM 1494 C C . SER A 1 196 ? -13.743 4.187 6.440 1.00 94.50 196 SER A C 1
ATOM 1496 O O . SER A 1 196 ? -13.422 3.842 5.304 1.00 94.50 196 SER A O 1
ATOM 1498 N N . LEU A 1 197 ? -12.853 4.409 7.408 1.00 96.81 197 LEU A N 1
ATOM 1499 C CA . LEU A 1 197 ? -11.406 4.305 7.233 1.00 96.81 197 LEU A CA 1
ATOM 1500 C C . LEU A 1 197 ? -10.964 2.878 6.928 1.00 96.81 197 LEU A C 1
ATOM 1502 O O . LEU A 1 197 ? -10.073 2.670 6.108 1.00 96.81 197 LEU A O 1
ATOM 1506 N N . TYR A 1 198 ? -11.600 1.886 7.552 1.00 97.38 198 TYR A N 1
ATOM 1507 C CA . TYR A 1 198 ? -11.317 0.488 7.259 1.00 97.38 198 TYR A CA 1
ATOM 1508 C C . TYR A 1 198 ? -11.692 0.106 5.818 1.00 97.38 198 TYR A C 1
ATOM 1510 O O . TYR A 1 198 ? -10.899 -0.525 5.119 1.00 97.38 198 TYR A O 1
ATOM 1518 N N . VAL A 1 199 ? -12.869 0.520 5.340 1.00 96.56 199 VAL A N 1
ATOM 1519 C CA . VAL A 1 199 ? -13.301 0.267 3.955 1.00 96.56 199 VAL A CA 1
ATOM 1520 C C . VAL A 1 199 ? -12.367 0.951 2.959 1.00 96.56 199 VAL A C 1
ATOM 1522 O O . VAL A 1 199 ? -11.954 0.328 1.980 1.00 96.56 199 VAL A O 1
ATOM 1525 N N . GLU A 1 200 ? -11.990 2.202 3.218 1.00 96.88 200 GLU A N 1
ATOM 1526 C CA . GLU A 1 200 ? -11.047 2.930 2.370 1.00 96.88 200 GLU A CA 1
ATOM 1527 C C . GLU A 1 200 ? -9.675 2.249 2.330 1.00 96.88 200 GLU A C 1
ATOM 1529 O O . GLU A 1 200 ? -9.135 2.013 1.252 1.00 96.88 200 GLU A O 1
ATOM 1534 N N . TYR A 1 201 ? -9.158 1.827 3.484 1.00 97.88 201 TYR A N 1
ATOM 1535 C CA . TYR A 1 201 ? -7.907 1.080 3.589 1.00 97.88 201 TYR A CA 1
ATOM 1536 C C . TYR A 1 201 ? -7.919 -0.183 2.719 1.00 97.88 201 TYR A C 1
ATOM 1538 O O . TYR A 1 201 ? -6.983 -0.436 1.959 1.00 97.88 201 TYR A O 1
ATOM 1546 N N . ARG A 1 202 ? -9.003 -0.965 2.780 1.00 97.69 202 ARG A N 1
ATOM 1547 C CA . ARG A 1 202 ? -9.149 -2.169 1.951 1.00 97.69 202 ARG A CA 1
ATOM 1548 C C . ARG A 1 202 ? -9.290 -1.845 0.464 1.00 97.69 202 ARG A C 1
ATOM 1550 O O . ARG A 1 202 ? -8.769 -2.595 -0.358 1.00 97.69 202 ARG A O 1
ATOM 1557 N N . SER A 1 203 ? -9.929 -0.728 0.121 1.00 96.88 203 SER A N 1
ATOM 1558 C CA . SER A 1 203 ? -10.020 -0.243 -1.260 1.00 96.88 203 SER A CA 1
ATOM 1559 C C . SER A 1 203 ? -8.650 0.140 -1.828 1.00 96.88 203 SER A C 1
ATOM 1561 O O . SER A 1 203 ? -8.336 -0.228 -2.958 1.00 96.88 203 SER A O 1
ATOM 1563 N N . LEU A 1 204 ? -7.794 0.803 -1.041 1.00 97.50 204 LEU A N 1
ATOM 1564 C CA . LEU A 1 204 ? -6.420 1.125 -1.447 1.00 97.50 204 LEU A CA 1
ATOM 1565 C C . LEU A 1 204 ? -5.618 -0.140 -1.769 1.00 97.50 204 LEU A C 1
ATOM 1567 O O . LEU A 1 204 ? -4.983 -0.220 -2.819 1.00 97.50 204 LEU A O 1
ATOM 1571 N N . LEU A 1 205 ? -5.696 -1.149 -0.895 1.00 98.06 205 LEU A N 1
ATOM 1572 C CA . LEU A 1 205 ? -5.028 -2.437 -1.099 1.00 98.06 205 LEU A CA 1
ATOM 1573 C C . LEU A 1 205 ? -5.551 -3.184 -2.328 1.00 98.06 205 LEU A C 1
ATOM 1575 O O . LEU A 1 205 ? -4.768 -3.762 -3.079 1.00 98.06 205 LEU A O 1
ATOM 1579 N N . GLN A 1 206 ? -6.864 -3.151 -2.556 1.00 97.06 206 GLN A N 1
ATOM 1580 C CA . GLN A 1 206 ? -7.472 -3.731 -3.750 1.00 97.06 206 GLN A CA 1
ATOM 1581 C C . GLN A 1 206 ? -6.936 -3.082 -5.028 1.00 97.06 206 GLN A C 1
ATOM 1583 O O . GLN A 1 206 ? -6.548 -3.779 -5.965 1.00 97.06 206 GLN A O 1
ATOM 1588 N N . GLN A 1 207 ? -6.927 -1.749 -5.064 1.00 97.31 207 GLN A N 1
ATOM 1589 C CA . GLN A 1 207 ? -6.535 -0.976 -6.237 1.00 97.31 207 GLN A CA 1
ATOM 1590 C C . GLN A 1 207 ? -5.069 -1.214 -6.589 1.00 97.31 207 GLN A C 1
ATOM 1592 O O . GLN A 1 207 ? -4.783 -1.594 -7.722 1.00 97.31 207 GLN A O 1
ATOM 1597 N N . ILE A 1 208 ? -4.149 -1.087 -5.625 1.00 97.38 208 ILE A N 1
ATOM 1598 C CA . ILE A 1 208 ? -2.720 -1.277 -5.905 1.00 97.38 208 ILE A CA 1
ATOM 1599 C C . ILE A 1 208 ? -2.400 -2.710 -6.332 1.00 97.38 208 ILE A C 1
ATOM 1601 O O . ILE A 1 208 ? -1.633 -2.918 -7.273 1.00 97.38 208 ILE A O 1
ATOM 1605 N N . ALA A 1 209 ? -3.027 -3.708 -5.704 1.00 96.25 209 ALA A N 1
ATOM 1606 C CA . ALA A 1 209 ? -2.839 -5.100 -6.088 1.00 96.25 209 ALA A CA 1
ATOM 1607 C C . ALA A 1 209 ? -3.366 -5.359 -7.504 1.00 96.25 209 ALA A C 1
ATOM 1609 O O . ALA A 1 209 ? -2.742 -6.109 -8.248 1.00 96.25 209 ALA A O 1
ATOM 1610 N N . SER A 1 210 ? -4.482 -4.724 -7.885 1.00 96.44 210 SER A N 1
ATOM 1611 C CA . SER A 1 210 ? -5.061 -4.822 -9.228 1.00 96.44 210 SER A CA 1
ATOM 1612 C C . SER A 1 210 ? -4.167 -4.168 -10.281 1.00 96.44 210 SER A C 1
ATOM 1614 O O . SER A 1 210 ? -3.890 -4.777 -11.313 1.00 96.44 210 SER A O 1
ATOM 1616 N N . ILE A 1 211 ? -3.705 -2.945 -10.018 1.00 97.12 211 ILE A N 1
ATOM 1617 C CA . ILE A 1 211 ? -2.826 -2.185 -10.915 1.00 97.12 211 ILE A CA 1
ATOM 1618 C C . ILE A 1 211 ? -1.525 -2.957 -11.161 1.00 97.12 211 ILE A C 1
ATOM 1620 O O . ILE A 1 211 ? -1.059 -3.056 -12.287 1.00 97.12 211 ILE A O 1
ATOM 1624 N N . THR A 1 212 ? -0.964 -3.572 -10.122 1.00 96.25 212 THR A N 1
ATOM 1625 C CA . THR A 1 212 ? 0.336 -4.254 -10.197 1.00 96.25 212 THR A CA 1
ATOM 1626 C C . THR A 1 212 ? 0.250 -5.733 -10.599 1.00 96.25 212 THR A C 1
ATOM 1628 O O . THR A 1 212 ? 1.245 -6.460 -10.526 1.00 96.25 212 THR A O 1
ATOM 1631 N N . THR A 1 213 ? -0.916 -6.208 -11.054 1.00 94.25 213 THR A N 1
ATOM 1632 C CA . THR A 1 213 ? -1.114 -7.618 -11.444 1.00 94.25 213 THR A CA 1
ATOM 1633 C C . THR A 1 213 ? -0.160 -8.084 -12.542 1.00 94.25 213 THR A C 1
ATOM 1635 O O . THR A 1 213 ? 0.300 -9.225 -12.484 1.00 94.25 213 THR A O 1
ATOM 1638 N N . GLU A 1 214 ? 0.178 -7.209 -13.492 1.00 94.56 214 GLU A N 1
ATOM 1639 C CA . GLU A 1 214 ? 1.116 -7.486 -14.589 1.00 94.56 214 GLU A CA 1
ATOM 1640 C C . GLU A 1 214 ? 2.543 -7.770 -14.091 1.00 94.56 214 GLU A C 1
ATOM 1642 O O . GLU A 1 214 ? 3.246 -8.600 -14.660 1.00 94.56 214 GLU A O 1
ATOM 1647 N N . ILE A 1 215 ? 2.963 -7.143 -12.988 1.00 94.81 215 ILE A N 1
ATOM 1648 C CA . ILE A 1 215 ? 4.344 -7.218 -12.485 1.00 94.81 215 ILE A CA 1
ATOM 1649 C C . ILE A 1 215 ? 4.623 -8.567 -11.809 1.00 94.81 215 ILE A C 1
ATOM 1651 O O . ILE A 1 215 ? 5.719 -9.122 -11.908 1.00 94.81 215 ILE A O 1
ATOM 1655 N N . ARG A 1 216 ? 3.622 -9.145 -11.138 1.00 89.06 216 ARG A N 1
ATOM 1656 C CA . ARG A 1 216 ? 3.762 -10.408 -10.391 1.00 89.06 216 ARG A CA 1
ATOM 1657 C C . ARG A 1 216 ? 4.349 -11.574 -11.208 1.00 89.06 216 ARG A C 1
ATOM 1659 O O . ARG A 1 216 ? 5.283 -12.211 -10.711 1.00 89.06 216 ARG A O 1
ATOM 1666 N N . PRO A 1 217 ? 3.848 -11.907 -12.416 1.00 93.31 217 PRO A N 1
ATOM 1667 C CA . PRO A 1 217 ? 4.442 -12.970 -13.224 1.00 93.31 217 PRO A CA 1
ATOM 1668 C C . PRO A 1 217 ? 5.859 -12.627 -13.704 1.00 93.31 217 PRO A C 1
ATOM 1670 O O . PRO A 1 217 ? 6.696 -13.527 -13.743 1.00 93.31 217 PRO A O 1
ATOM 1673 N N . LEU A 1 218 ? 6.165 -11.353 -13.985 1.00 94.75 218 LEU A N 1
ATOM 1674 C CA . LEU A 1 218 ? 7.521 -10.920 -14.359 1.00 94.75 218 LEU A CA 1
ATOM 1675 C C . LEU A 1 218 ? 8.515 -11.209 -13.227 1.00 94.75 218 LEU A C 1
ATOM 1677 O O . LEU A 1 218 ? 9.573 -11.797 -13.454 1.00 94.75 218 LEU A O 1
ATOM 1681 N N . CYS A 1 219 ? 8.120 -10.899 -11.991 1.00 93.50 219 CYS A N 1
ATOM 1682 C CA . CYS A 1 219 ? 8.921 -11.152 -10.794 1.00 93.50 219 CYS A CA 1
ATOM 1683 C C . CYS A 1 219 ? 8.953 -12.609 -10.321 1.00 93.50 219 CYS A C 1
ATOM 1685 O O . CYS A 1 219 ? 9.694 -12.933 -9.394 1.00 93.50 219 CYS A O 1
ATOM 1687 N N . SER A 1 220 ? 8.183 -13.491 -10.960 1.00 88.69 220 SER A N 1
ATOM 1688 C CA . SER A 1 220 ? 8.285 -14.945 -10.779 1.00 88.69 220 SER A CA 1
ATOM 1689 C C . SER A 1 220 ? 9.183 -15.605 -11.839 1.00 88.69 220 SER A C 1
ATOM 1691 O O . SER A 1 220 ? 9.504 -16.786 -11.716 1.00 88.69 220 SER A O 1
ATOM 1693 N N . GLY A 1 221 ? 9.560 -14.863 -12.887 1.00 86.44 221 GLY A N 1
ATOM 1694 C CA . GLY A 1 221 ? 10.403 -15.312 -13.995 1.00 86.44 221 GLY A CA 1
ATOM 1695 C C . GLY A 1 221 ? 11.803 -14.691 -13.968 1.00 86.44 221 GLY A C 1
ATOM 1696 O O . GLY A 1 221 ? 12.394 -14.495 -12.911 1.00 86.44 221 GLY A O 1
ATOM 1697 N N . MET A 1 222 ? 12.344 -14.378 -15.150 1.00 84.44 222 MET A N 1
ATOM 1698 C CA . MET A 1 222 ? 13.656 -13.725 -15.308 1.00 84.44 222 MET A CA 1
ATOM 1699 C C . MET A 1 222 ? 13.566 -12.184 -15.319 1.00 84.44 222 MET A C 1
ATOM 1701 O O . MET A 1 222 ? 14.491 -11.524 -15.785 1.00 84.44 222 MET A O 1
ATOM 1705 N N . GLY A 1 223 ? 12.459 -11.611 -14.833 1.00 87.62 223 GLY A N 1
ATOM 1706 C CA . GLY A 1 223 ? 12.134 -10.194 -15.002 1.00 87.62 223 GLY A CA 1
ATOM 1707 C C . GLY A 1 223 ? 11.498 -9.889 -16.363 1.00 87.62 223 GLY A C 1
ATOM 1708 O O . GLY A 1 223 ? 11.079 -10.794 -17.088 1.00 87.62 223 GLY A O 1
ATOM 1709 N N . GLY A 1 224 ? 11.399 -8.603 -16.691 1.00 91.81 224 GLY A N 1
ATOM 1710 C CA . GLY A 1 224 ? 10.832 -8.103 -17.942 1.00 91.81 224 GLY A CA 1
ATOM 1711 C C . GLY A 1 224 ? 10.422 -6.638 -17.830 1.00 91.81 224 GLY A C 1
ATOM 1712 O O . GLY A 1 224 ? 10.569 -6.031 -16.768 1.00 91.81 224 GLY A O 1
ATOM 1713 N N . ASP A 1 225 ? 9.905 -6.095 -18.926 1.00 93.38 225 ASP A N 1
ATOM 1714 C CA . ASP A 1 225 ? 9.395 -4.728 -18.977 1.0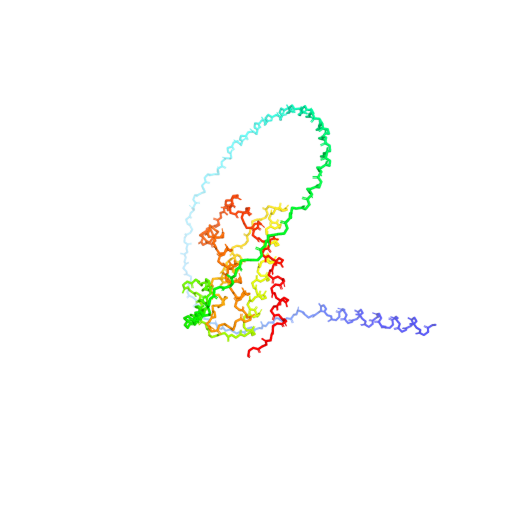0 93.38 225 ASP A CA 1
ATOM 1715 C C . ASP A 1 225 ? 7.929 -4.682 -18.539 1.00 93.38 225 ASP A C 1
ATOM 1717 O O . ASP A 1 225 ? 7.134 -5.556 -18.887 1.00 93.38 225 ASP A O 1
ATOM 1721 N N . VAL A 1 226 ? 7.579 -3.649 -17.776 1.00 94.44 226 VAL A N 1
ATOM 1722 C CA . VAL A 1 226 ? 6.198 -3.342 -17.391 1.00 94.44 226 VAL A CA 1
ATOM 1723 C C . VAL A 1 226 ? 5.597 -2.423 -18.448 1.00 94.44 226 VAL A C 1
ATOM 1725 O O . VAL A 1 226 ? 6.266 -1.493 -18.905 1.00 94.44 226 VAL A O 1
ATOM 1728 N N . SER A 1 227 ? 4.340 -2.652 -18.835 1.00 95.38 227 SER A N 1
ATOM 1729 C CA . SER A 1 227 ? 3.668 -1.787 -19.806 1.00 95.38 227 SER A CA 1
ATOM 1730 C C . SER A 1 227 ? 3.661 -0.303 -19.380 1.00 95.38 227 SER A C 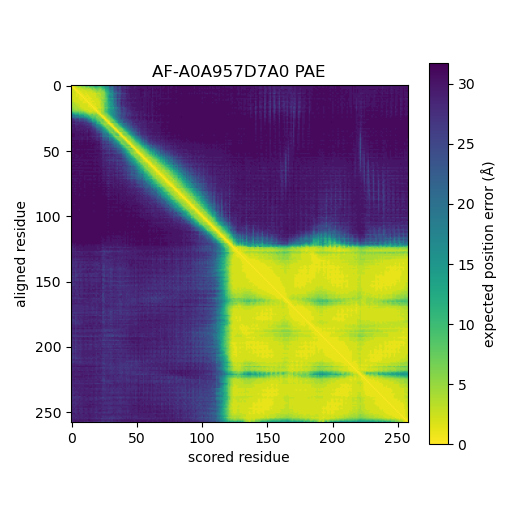1
ATOM 1732 O O . SER A 1 227 ? 3.581 0.012 -18.181 1.00 95.38 227 SER A O 1
ATOM 1734 N N . PRO A 1 228 ? 3.733 0.645 -20.336 1.00 95.31 228 PRO A N 1
ATOM 1735 C CA . PRO A 1 228 ? 3.598 2.072 -20.042 1.00 95.31 228 PRO A CA 1
ATOM 1736 C C . PRO A 1 228 ? 2.274 2.410 -19.349 1.00 95.31 228 PRO A C 1
ATOM 1738 O O . PRO A 1 228 ? 2.241 3.275 -18.477 1.00 95.31 228 PRO A O 1
ATOM 1741 N N . GLU A 1 229 ? 1.194 1.706 -19.695 1.00 95.00 229 GLU A N 1
ATOM 1742 C CA . GLU A 1 229 ? -0.125 1.875 -19.091 1.00 95.00 229 GLU A CA 1
ATOM 1743 C C . GLU A 1 229 ? -0.112 1.503 -17.606 1.00 95.00 229 GLU A C 1
ATOM 1745 O O . GLU A 1 229 ? -0.559 2.291 -16.771 1.00 95.00 229 GLU A O 1
ATOM 1750 N N . THR A 1 230 ? 0.447 0.339 -17.258 1.00 95.56 230 THR A N 1
ATOM 1751 C CA . THR A 1 230 ? 0.594 -0.085 -15.859 1.00 95.56 230 THR A CA 1
ATOM 1752 C C . THR A 1 230 ? 1.522 0.859 -15.100 1.00 95.56 230 THR A C 1
ATOM 1754 O O . THR A 1 230 ? 1.207 1.268 -13.984 1.00 95.56 230 THR A O 1
ATOM 1757 N N . THR A 1 231 ? 2.631 1.271 -15.716 1.00 95.62 231 THR A N 1
ATOM 1758 C CA . THR A 1 231 ? 3.580 2.230 -15.131 1.00 95.62 231 THR A CA 1
ATOM 1759 C C . THR A 1 231 ? 2.890 3.552 -14.784 1.00 95.62 231 THR A C 1
ATOM 1761 O O . THR A 1 231 ? 3.023 4.039 -13.661 1.00 95.62 231 THR A O 1
ATOM 1764 N N . GLN A 1 232 ? 2.101 4.113 -15.706 1.00 96.06 232 GLN A N 1
ATOM 1765 C CA . GLN A 1 232 ? 1.364 5.352 -15.461 1.00 96.06 232 GLN A CA 1
ATOM 1766 C C . GLN A 1 232 ? 0.273 5.171 -14.399 1.00 96.06 232 GLN A C 1
ATOM 1768 O O . GLN A 1 232 ? 0.142 6.011 -13.514 1.00 96.06 232 GLN A O 1
ATOM 1773 N N . ALA A 1 233 ? -0.463 4.058 -14.428 1.00 97.44 233 ALA A N 1
ATOM 1774 C CA . ALA A 1 233 ? -1.491 3.773 -13.429 1.00 97.44 233 ALA A CA 1
ATOM 1775 C C . ALA A 1 233 ? -0.917 3.672 -12.004 1.00 97.44 233 ALA A C 1
ATOM 1777 O O . ALA A 1 233 ? -1.562 4.108 -11.050 1.00 97.44 233 ALA A O 1
ATOM 1778 N N . ILE A 1 234 ? 0.298 3.131 -11.850 1.00 97.44 234 ILE A N 1
ATOM 1779 C CA . ILE A 1 234 ? 1.010 3.099 -10.565 1.00 97.44 234 ILE A CA 1
ATOM 1780 C C . ILE A 1 234 ? 1.317 4.520 -10.089 1.00 97.44 234 ILE A C 1
ATOM 1782 O O . ILE A 1 234 ? 1.023 4.846 -8.940 1.00 97.44 234 ILE A O 1
ATOM 1786 N N . LEU A 1 235 ? 1.879 5.360 -10.961 1.00 96.75 235 LEU A N 1
ATOM 1787 C CA . LEU A 1 235 ? 2.222 6.747 -10.635 1.00 96.75 235 LEU A CA 1
ATOM 1788 C C . LEU A 1 235 ? 0.983 7.547 -10.218 1.00 96.75 235 LEU A C 1
ATOM 1790 O O . LEU A 1 235 ? 0.992 8.199 -9.176 1.00 96.75 235 LEU A O 1
ATOM 1794 N N . ASP A 1 236 ? -0.099 7.443 -10.990 1.00 97.50 236 ASP A N 1
ATOM 1795 C CA . ASP A 1 236 ? -1.358 8.139 -10.713 1.00 97.50 236 ASP A CA 1
ATOM 1796 C C . ASP A 1 236 ? -1.968 7.683 -9.382 1.00 97.50 236 ASP A C 1
ATOM 1798 O O . ASP A 1 236 ? -2.437 8.503 -8.587 1.00 97.50 236 ASP A O 1
ATOM 1802 N N . PHE A 1 237 ? -1.933 6.374 -9.106 1.00 98.31 237 PHE A N 1
ATOM 1803 C CA . PHE A 1 237 ? -2.393 5.834 -7.833 1.00 98.31 237 PHE A CA 1
ATOM 1804 C C . PHE A 1 237 ? -1.550 6.357 -6.669 1.00 98.31 237 PHE A C 1
ATOM 1806 O O . PHE A 1 237 ? -2.114 6.856 -5.698 1.00 98.31 237 PHE A O 1
ATOM 1813 N N . LEU A 1 238 ? -0.219 6.264 -6.745 1.00 97.81 238 LEU A N 1
ATOM 1814 C CA . LEU A 1 238 ? 0.676 6.623 -5.640 1.00 97.81 238 LEU A CA 1
ATOM 1815 C C . LEU A 1 238 ? 0.645 8.122 -5.329 1.00 97.81 238 LEU A C 1
ATOM 1817 O O . LEU A 1 238 ? 0.619 8.484 -4.149 1.00 97.81 238 LEU A O 1
ATOM 1821 N N . ALA A 1 239 ? 0.520 8.971 -6.354 1.00 96.75 239 ALA A N 1
ATOM 1822 C CA . ALA A 1 239 ? 0.391 10.421 -6.206 1.00 96.75 239 ALA A CA 1
ATOM 1823 C C . ALA A 1 239 ? -0.783 10.834 -5.299 1.00 96.75 239 ALA A C 1
ATOM 1825 O O . ALA A 1 239 ? -0.727 11.874 -4.639 1.00 96.75 239 ALA A O 1
ATOM 1826 N N . TRP A 1 240 ? -1.839 10.018 -5.234 1.00 96.38 240 TRP A N 1
ATOM 1827 C CA . TRP A 1 240 ? -2.980 10.238 -4.348 1.00 96.38 240 TRP A CA 1
ATOM 1828 C C . TRP A 1 240 ? -2.965 9.336 -3.103 1.00 96.38 240 TRP A C 1
ATOM 1830 O O . TRP A 1 240 ? -3.188 9.806 -1.983 1.00 96.38 240 TRP A O 1
ATOM 1840 N N . ALA A 1 241 ? -2.692 8.045 -3.269 1.00 97.25 241 ALA A N 1
ATOM 1841 C CA . ALA A 1 241 ? -2.815 7.042 -2.219 1.00 97.25 241 ALA A CA 1
ATOM 1842 C C . ALA A 1 241 ? -1.790 7.230 -1.099 1.00 97.25 241 ALA A C 1
ATOM 1844 O O . ALA A 1 241 ? -2.129 7.036 0.069 1.00 97.25 241 ALA A O 1
ATOM 1845 N N . TYR A 1 242 ? -0.556 7.636 -1.418 1.00 97.69 242 TYR A N 1
ATOM 1846 C CA . TYR A 1 242 ? 0.456 7.894 -0.397 1.00 97.69 242 TYR A CA 1
ATOM 1847 C C . TYR A 1 242 ? 0.058 9.057 0.534 1.00 97.69 242 TYR A C 1
ATOM 1849 O O . TYR A 1 242 ? -0.110 8.802 1.733 1.00 97.69 242 TYR A O 1
ATOM 1857 N N . PRO A 1 243 ? -0.198 10.293 0.054 1.00 98.19 243 PRO A N 1
ATOM 1858 C CA . PRO A 1 243 ? -0.621 11.378 0.940 1.00 98.19 243 PRO A CA 1
ATOM 1859 C C . PRO A 1 243 ? -1.958 11.086 1.634 1.00 98.19 243 PRO A C 1
ATOM 1861 O O . PRO A 1 243 ? -2.137 11.463 2.795 1.00 98.19 243 PRO A O 1
ATOM 1864 N N . ARG A 1 244 ? -2.882 10.357 0.988 1.00 98.06 244 ARG A N 1
ATOM 1865 C CA . ARG A 1 244 ? -4.112 9.922 1.658 1.00 98.06 244 ARG A CA 1
ATOM 1866 C C . ARG A 1 244 ? -3.822 8.960 2.810 1.00 98.06 244 ARG A C 1
ATOM 1868 O O . ARG A 1 244 ? -4.387 9.129 3.886 1.00 98.06 244 ARG A O 1
ATOM 1875 N N . SER A 1 245 ? -2.923 7.996 2.624 1.00 98.25 245 SER A N 1
ATOM 1876 C CA . SER A 1 245 ? -2.554 7.033 3.667 1.00 98.25 245 SER A CA 1
ATOM 1877 C C . SER A 1 245 ? -1.883 7.693 4.881 1.00 98.25 245 SER A C 1
ATOM 1879 O O . SER A 1 245 ? -2.150 7.288 6.012 1.00 98.25 245 SER A O 1
ATOM 1881 N N . GLU A 1 246 ? -1.099 8.761 4.682 1.00 98.31 246 GLU A N 1
ATOM 1882 C CA . GLU A 1 246 ? -0.581 9.607 5.771 1.00 98.31 246 GLU A CA 1
ATOM 1883 C C . GLU A 1 246 ? -1.727 10.251 6.564 1.00 98.31 246 GLU A C 1
ATOM 1885 O O . GLU A 1 246 ? -1.775 10.176 7.794 1.00 98.31 246 GLU A O 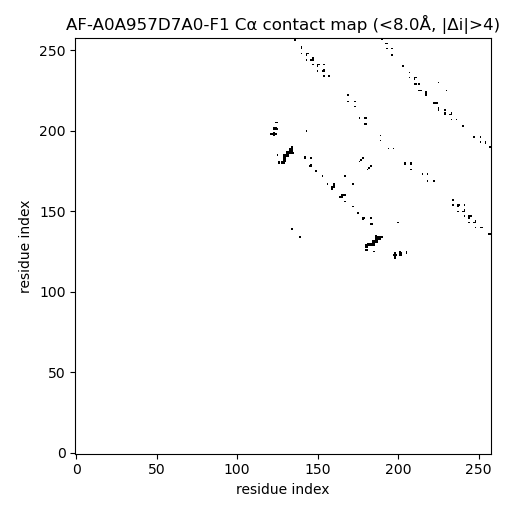1
ATOM 1890 N N . GLN A 1 247 ? -2.702 10.831 5.859 1.00 98.38 247 GLN A N 1
ATOM 1891 C CA . GLN A 1 247 ? -3.868 11.447 6.486 1.00 98.38 247 GLN A CA 1
ATOM 1892 C C . GLN A 1 247 ? -4.718 10.420 7.252 1.00 98.38 247 GLN A C 1
ATOM 1894 O O . GLN A 1 247 ? -5.155 10.699 8.367 1.00 98.38 247 GLN A O 1
ATOM 1899 N N . MET A 1 248 ? -4.908 9.219 6.702 1.00 98.38 248 MET A N 1
ATOM 1900 C CA . MET A 1 248 ? -5.634 8.138 7.373 1.00 98.38 248 MET A CA 1
ATOM 1901 C C . MET A 1 248 ? -4.971 7.738 8.693 1.00 98.38 248 MET A C 1
ATOM 1903 O O . MET A 1 248 ? -5.671 7.531 9.678 1.00 98.38 248 MET A O 1
ATOM 1907 N N . VAL A 1 249 ? -3.635 7.672 8.757 1.00 98.31 249 VAL A N 1
ATOM 1908 C CA . VAL A 1 249 ? -2.925 7.397 10.021 1.00 98.31 249 VAL A CA 1
ATOM 1909 C C . VAL A 1 249 ? -3.227 8.469 11.071 1.00 98.31 249 VAL A C 1
ATOM 1911 O O . VAL A 1 249 ? -3.471 8.139 12.234 1.00 98.31 249 VAL A O 1
ATOM 1914 N N . VAL A 1 250 ? -3.268 9.743 10.670 1.00 98.25 250 VAL A N 1
ATOM 1915 C CA . VAL A 1 250 ? -3.633 10.845 11.570 1.00 98.25 250 VAL A CA 1
ATOM 1916 C C . VAL A 1 250 ? -5.087 10.721 12.028 1.00 98.25 250 VAL A C 1
ATOM 1918 O O . VAL A 1 250 ? -5.345 10.800 13.228 1.00 98.25 250 VAL A O 1
ATOM 1921 N N . GLU A 1 251 ? -6.026 10.478 11.114 1.00 98.12 251 GLU A N 1
ATOM 1922 C CA . GLU A 1 251 ? -7.450 10.310 11.434 1.00 98.12 251 GLU A CA 1
ATOM 1923 C C . GLU A 1 251 ? -7.682 9.141 12.404 1.00 98.12 251 GLU A C 1
ATOM 1925 O O . GLU A 1 251 ? -8.375 9.301 13.409 1.00 98.12 251 GLU A O 1
ATOM 1930 N N . LEU A 1 252 ? -7.038 7.991 12.174 1.00 97.38 252 LEU A N 1
ATOM 1931 C CA . LEU A 1 252 ? -7.137 6.822 13.056 1.00 97.38 252 LEU A CA 1
ATOM 1932 C C . LEU A 1 252 ? -6.619 7.110 14.468 1.00 97.38 252 LEU A C 1
ATOM 1934 O O . LEU A 1 252 ? -7.217 6.659 15.441 1.00 97.38 252 LEU A O 1
ATOM 1938 N N . SER A 1 253 ? -5.544 7.894 14.595 1.00 96.19 253 SER A N 1
ATOM 1939 C CA . SER A 1 253 ? -4.971 8.250 15.902 1.00 96.19 253 SER A CA 1
ATOM 1940 C C . SER A 1 253 ? -5.911 9.085 16.783 1.00 96.19 253 SER A C 1
ATOM 1942 O O . SER A 1 253 ? -5.716 9.165 17.996 1.00 96.19 253 SER A O 1
ATOM 1944 N N . GLN A 1 254 ? -6.932 9.700 16.180 1.00 97.00 254 GLN A N 1
ATOM 1945 C CA . GLN A 1 254 ? -7.911 10.548 16.856 1.00 97.00 254 GLN A CA 1
ATOM 1946 C C . GLN A 1 254 ? -9.187 9.791 17.246 1.00 97.00 254 GLN A C 1
ATOM 1948 O O . GLN A 1 254 ? -10.010 10.329 17.990 1.00 97.00 254 GLN A O 1
ATOM 1953 N N . LEU A 1 255 ? -9.378 8.559 16.761 1.00 95.94 255 LEU A N 1
ATOM 1954 C CA . LEU A 1 255 ? -10.571 7.779 17.066 1.00 95.94 255 LEU A CA 1
ATOM 1955 C C . LEU A 1 255 ? -10.533 7.215 18.494 1.00 95.94 255 LEU A C 1
ATOM 1957 O O . LEU A 1 255 ? -9.487 6.756 18.962 1.00 95.94 255 LEU A O 1
ATOM 1961 N N . PRO A 1 256 ? -11.682 7.181 19.196 1.00 94.44 256 PRO A N 1
ATOM 1962 C CA . PRO A 1 256 ? -11.763 6.512 20.483 1.00 94.44 256 PRO A CA 1
ATOM 1963 C C . PRO A 1 256 ? -11.539 5.006 20.310 1.00 94.44 256 PRO A C 1
ATOM 1965 O O . PRO A 1 256 ? -12.083 4.371 19.397 1.00 94.44 256 PRO A O 1
ATOM 1968 N N . ARG A 1 257 ? -10.731 4.452 21.219 1.00 92.31 257 ARG A N 1
ATOM 1969 C CA . ARG A 1 257 ? -10.489 3.013 21.350 1.00 92.31 257 ARG A CA 1
ATOM 1970 C C . ARG A 1 257 ? -11.807 2.321 21.743 1.00 92.31 257 ARG A C 1
ATOM 1972 O O . ARG A 1 257 ? -12.447 2.817 22.674 1.00 92.31 257 ARG A O 1
ATOM 1979 N N . PRO A 1 258 ? -12.227 1.261 21.031 1.00 84.50 258 PRO A N 1
ATOM 1980 C CA . PRO A 1 258 ? -13.392 0.462 21.408 1.00 84.50 258 PRO A CA 1
ATOM 1981 C C . PRO A 1 258 ? -13.159 -0.355 22.685 1.00 84.50 258 PRO A C 1
ATOM 1983 O O . PRO A 1 258 ? -11.979 -0.596 23.034 1.00 84.50 258 PRO A O 1
#

Foldseek 3Di:
DVVVVVVVVVVVVVVVVVVVVVPPDDDDDDDDDDDDDDDDDDDDDDDDDDDDDDDDDDDDDDDDDDDDDDDDDDDDDDDDDDDDDDDDDDDDDDDDDDDDDDDDDDDDPDDPPDPPPPPPQPDADAAPQAAEDADDLVLLLVLLVVLLVLLVVVLVQLVCCVVPVDDDDLVSVVVNLCSLHHVNHHHDPDDPLCRVLSNVSSVLSVQLNVLCVQQVVLSVDVHDDDDPSSSVSSNVSSVPVNVVSVVSSVSSVPDDGD

Mean predicted aligned error: 20.1 Å

Sequence (258 aa):
MKKRLRYLFLFLFLTSLFLLSLTACDTAEPDEATAVAELPAATVTTSPTAVPPTNTPIPTDTPTNTPEPTATDTPTPTHTPTNTPEPTATKTPVPTDTPTATPEPSPTTPPPTAVPPTPVPVSAHTFPETPIQPFDADTFMRYMGLVRDSFRSFDSEMGLWQETNKPGDCGTFNGWTRLWILEAPGFTDVPPNWQSLYVEYRSLLQQIASITTEIRPLCSGMGGDVSPETTQAILDFLAWAYPRSEQMVVELSQLPRP